Protein AF-A0A426CPZ4-F1 (afdb_monomer)

Mean predicted aligned error: 10.21 Å

Solvent-accessible surface area (backbone atoms only — not comparable to full-atom values): 17702 Å² total; per-residue (Å²): 134,85,47,43,69,37,72,42,72,60,44,64,75,45,77,49,66,65,46,79,28,73,46,17,36,49,8,28,34,34,41,30,26,32,30,44,34,40,38,40,29,52,28,42,33,40,30,56,88,66,97,75,62,70,90,82,41,96,63,62,73,42,50,36,60,23,29,46,31,34,27,34,59,45,87,89,52,98,92,53,80,66,8,36,34,42,36,41,41,32,50,27,43,39,40,40,63,50,60,74,61,77,29,24,39,41,36,43,21,46,38,34,33,39,40,31,49,28,41,30,32,39,33,29,41,35,39,34,53,55,69,43,66,39,74,67,45,85,90,62,71,76,60,86,66,53,82,84,74,87,88,63,71,70,58,94,87,43,59,37,42,73,42,52,74,61,86,35,75,66,13,30,42,36,44,31,50,27,41,38,40,35,38,50,86,59,53,62,45,44,32,36,36,54,15,56,34,31,31,39,39,40,32,45,27,41,39,38,47,51,67,58,82,78,82,73,53,71,65,58,52,56,47,52,69,48,74,71,71,85,47,91,77,53,82,87,63,90,75,84,50,85,76,63,74,72,64,78,50,15,41,32,36,38,43,26,40,39,60,24,43,36,40,40,31,49,29,39,37,40,68,33,74,27,30,37,37,39,51,66,54,80,56,71,87,56,98,80,56,53,35,36,40,40,41,33,48,29,39,25,34,28,44,76,46,69,53,79,91,42,102,52,39,53,75,47,77,47,77,58,43,76,48,74,67,66,77,73,70,75,88,76,129

Radius of gyration: 19.79 Å; Cα contacts (8 Å, |Δi|>4): 881; chains: 1; bounding box: 50×50×50 Å

Foldseek 3Di:
DQWALEEDQDEAAEEAAQEEAEFGLAEVYEYEWDYAHEEAANYEYEFEDDDDDCVVDVDAPLSRRHAHYAFYWDDDDPVDPTTYHAYEHEHYEAYYLAAQAEHYHEPQGYLHYEYAHYEHEQYAHEYAHDKAWAFDDPVVPDDPQAQDDDDADQDPNTTIDIDGRQPNLRHEYEYEHYEYEYQHPFQAARYEYEEHHAEYHAYQYEHEYAHRPRDDDPVSVVSNPPDRPNDPHDDDDPPVVVRRRDPPRENYEAAYQAAHEYEAENYEHAQTQHHAAHDDHPRPPDPQGAHEYEYEHYEYQHDHHYYPDDPRYRHDYDHYHHDHNDDHHPPDD

Nearest PDB structures (foldseek):
  1kcd-assembly1_A  TM=3.842E-01  e=4.382E-01  Chondrostereum purpureum
  1pxz-assembly2_B  TM=3.144E-01  e=1.998E+00  Juniperus ashei

Secondary structure (DSSP, 8-state):
----SEEESSEEEEEEES-EEE-EEEEEEEE-SEEEEEEEES-EEEE------TTT-SS-GGGGEEEEEEE---S--TTS--EEEEEEEES-EEEE--SS--EEEEESSEEEEEEES-EEESEEEEEE--EEEEE--TTTTT-TT---------BTTB-EEEEE----TT-EEEEES-EEEE-SSS---SEEEES--SEEEEES-EEEE--------HHHHHHHTSPP---TT----TT--TTSS-S--EEEEE--SS--EEEEES-EEES-SEEEEE---S---STT--EEEEEES-EESSEEE-PPPBTTEEEEEESPEEPPPPPP-----

Sequence (333 aa):
MWDYSYGSEGGENLIFSNNISINSSVAGFMVMYWSEKVLITGNLVIVRHEPFDPALTKQKESAYFGQFVRLHHGPHNPEDKYGAGSVAITGNLFINELADRPSGISIEAGRDVLVSGNKIINGLVRKHDEINLVKESDANRDMDEFAAQRVFPKENGVAYRMLRYAGADASRVTVTGNEFILRQPGDKPAILIDGTVSRAFIKDNIIRKETTYLTFTDAQRENEKSPPRFMLYSENKAEDRELTCSTPATAIGIAPESTGMTLVQGNIIEGWVKSITAEAPKNTLSDTSHLSLLVTGNTTDGAITLPPPSPRATIKADANITLPPSPPPTHTR

Structure (mmCIF, N/CA/C/O backbone):
data_AF-A0A426CPZ4-F1
#
_entry.id   AF-A0A426CPZ4-F1
#
loop_
_atom_site.group_PDB
_atom_site.id
_atom_site.type_symbol
_atom_site.label_atom_id
_atom_site.label_alt_id
_atom_site.label_comp_id
_atom_site.label_asym_id
_atom_site.label_entity_id
_atom_site.label_seq_id
_atom_site.pdbx_PDB_ins_code
_atom_site.Cartn_x
_atom_site.Cartn_y
_atom_site.Cartn_z
_atom_site.occupancy
_atom_site.B_iso_or_equiv
_atom_site.auth_seq_id
_atom_site.auth_comp_id
_atom_site.auth_asym_id
_atom_site.auth_atom_id
_atom_site.pdbx_PDB_model_num
ATOM 1 N N . MET A 1 1 ? 9.945 3.895 -24.577 1.00 42.22 1 MET A N 1
ATOM 2 C CA . MET A 1 1 ? 8.890 3.172 -23.850 1.00 42.22 1 MET A CA 1
ATOM 3 C C . MET A 1 1 ? 9.282 3.176 -22.385 1.00 42.22 1 MET A C 1
ATOM 5 O O . MET A 1 1 ? 10.468 3.063 -22.100 1.00 42.22 1 MET A O 1
ATOM 9 N N . TRP A 1 2 ? 8.339 3.468 -21.498 1.00 54.75 2 TRP A N 1
ATOM 10 C CA . TRP A 1 2 ? 8.553 3.476 -20.054 1.00 54.75 2 TRP A CA 1
ATOM 11 C C . TRP A 1 2 ? 8.223 2.069 -19.555 1.00 54.75 2 TRP A C 1
ATOM 13 O O . TRP A 1 2 ? 7.064 1.678 -19.627 1.00 54.75 2 TRP A O 1
ATOM 23 N N . ASP A 1 3 ? 9.225 1.286 -19.156 1.00 63.50 3 ASP A N 1
ATOM 24 C CA . ASP A 1 3 ? 9.043 -0.143 -18.868 1.00 63.50 3 ASP A CA 1
ATOM 25 C C . ASP A 1 3 ? 8.331 -0.359 -17.528 1.00 63.50 3 ASP A C 1
ATOM 27 O O . ASP A 1 3 ? 8.890 -0.078 -16.459 1.00 63.50 3 ASP A O 1
ATOM 31 N N . TYR A 1 4 ? 7.106 -0.873 -17.599 1.00 81.94 4 TYR A N 1
ATOM 32 C CA . TYR A 1 4 ? 6.556 -1.798 -16.611 1.00 81.94 4 TYR A CA 1
ATOM 33 C C . TYR A 1 4 ? 6.882 -3.232 -17.055 1.00 81.94 4 TYR A C 1
ATOM 35 O O . TYR A 1 4 ? 6.965 -3.494 -18.253 1.00 81.94 4 TYR A O 1
ATOM 43 N N . SER A 1 5 ? 7.081 -4.166 -16.121 1.00 88.50 5 SER A N 1
ATOM 44 C CA . SER A 1 5 ? 7.476 -5.543 -16.491 1.00 88.50 5 SER A CA 1
ATOM 45 C C . SER A 1 5 ? 6.323 -6.297 -17.149 1.00 88.50 5 SER A C 1
ATOM 47 O O . SER A 1 5 ? 6.501 -6.992 -18.146 1.00 88.50 5 SER A O 1
ATOM 49 N N . TYR A 1 6 ? 5.126 -6.118 -16.596 1.00 92.06 6 TYR A N 1
ATOM 50 C CA . TYR A 1 6 ? 3.877 -6.637 -17.130 1.00 92.06 6 TYR A CA 1
ATOM 51 C C . TYR A 1 6 ? 2.829 -5.543 -17.035 1.00 92.06 6 TYR A C 1
ATOM 53 O O . TYR A 1 6 ? 2.763 -4.817 -16.041 1.00 92.06 6 TYR A O 1
ATOM 61 N N . GLY A 1 7 ? 1.976 -5.423 -18.041 1.00 89.38 7 GLY A N 1
ATOM 62 C CA . GLY A 1 7 ? 0.877 -4.491 -17.923 1.00 89.38 7 GLY A CA 1
ATOM 63 C C . GLY A 1 7 ? -0.141 -4.583 -19.031 1.00 89.38 7 GLY A C 1
ATOM 64 O O . GLY A 1 7 ? 0.027 -5.318 -20.002 1.00 89.38 7 GLY A O 1
ATOM 65 N N . SER A 1 8 ? -1.224 -3.851 -18.822 1.00 86.19 8 SER A N 1
ATOM 66 C CA . SER A 1 8 ? -2.307 -3.692 -19.776 1.00 86.19 8 SER A CA 1
ATOM 67 C C . SER A 1 8 ? -2.736 -2.236 -19.832 1.00 86.19 8 SER A C 1
ATOM 69 O O . SER A 1 8 ? -2.839 -1.578 -18.798 1.00 86.19 8 SER A O 1
ATOM 71 N N . GLU A 1 9 ? -3.019 -1.766 -21.042 1.00 83.44 9 GLU A N 1
ATOM 72 C CA . GLU A 1 9 ? -3.590 -0.447 -21.336 1.00 83.44 9 GLU A CA 1
ATOM 73 C C . GLU A 1 9 ? -5.084 -0.554 -21.709 1.00 83.44 9 GLU A C 1
ATOM 75 O O . GLU A 1 9 ? -5.675 0.380 -22.246 1.00 83.44 9 GLU A O 1
ATOM 80 N N . GLY A 1 10 ? -5.700 -1.719 -21.484 1.00 80.62 10 GLY A N 1
ATOM 81 C CA . GLY A 1 10 ? -7.042 -2.030 -21.968 1.00 80.62 10 GLY A CA 1
ATOM 82 C C . GLY A 1 10 ? -7.386 -3.512 -21.825 1.00 80.62 10 GLY A C 1
ATOM 83 O O . GLY A 1 10 ? -6.667 -4.358 -22.353 1.00 80.62 10 GLY A O 1
ATOM 84 N N . GLY A 1 11 ? -8.498 -3.868 -21.175 1.00 82.50 11 GLY A N 1
ATOM 85 C CA . GLY A 1 11 ? -8.983 -5.253 -21.225 1.00 82.50 11 GLY A CA 1
ATOM 86 C C . GLY A 1 11 ? -10.115 -5.601 -20.265 1.00 82.50 11 GLY A C 1
ATOM 87 O O . GLY A 1 11 ? -10.177 -5.126 -19.139 1.00 82.50 11 GLY A O 1
ATOM 88 N N . GLU A 1 12 ? -11.017 -6.487 -20.684 1.00 87.38 12 GLU A N 1
ATOM 89 C CA . GLU A 1 12 ? -12.153 -6.854 -19.834 1.00 87.38 12 GLU A CA 1
ATOM 90 C C . GLU A 1 12 ? -11.750 -7.788 -18.682 1.00 87.38 12 GLU A C 1
ATOM 92 O O . GLU A 1 12 ? -12.217 -7.617 -17.559 1.00 87.38 12 GLU A O 1
ATOM 97 N N . ASN A 1 13 ? -10.890 -8.775 -18.952 1.00 92.38 13 ASN A N 1
ATOM 98 C CA . ASN A 1 13 ? -10.467 -9.780 -17.978 1.00 92.38 13 ASN A CA 1
ATOM 99 C C . ASN A 1 13 ? -8.949 -9.967 -18.075 1.00 92.38 13 ASN A C 1
ATOM 101 O O . ASN A 1 13 ? -8.448 -10.441 -19.093 1.00 92.38 13 ASN A O 1
ATOM 105 N N . LEU A 1 14 ? -8.228 -9.595 -17.022 1.00 94.06 14 LEU A N 1
ATOM 106 C CA . LEU A 1 14 ? -6.773 -9.658 -16.949 1.00 94.06 14 LEU A CA 1
ATOM 107 C C . LEU A 1 14 ? -6.343 -10.525 -15.776 1.00 94.06 14 LEU A C 1
ATOM 109 O O . LEU A 1 14 ? -6.835 -10.365 -14.659 1.00 94.06 14 LEU A O 1
ATOM 113 N N . ILE A 1 15 ? -5.396 -11.423 -16.030 1.00 96.75 15 ILE A N 1
ATOM 114 C CA . ILE A 1 15 ? -4.825 -12.295 -15.008 1.00 96.75 15 ILE A CA 1
ATOM 115 C C . ILE A 1 15 ? -3.306 -12.239 -15.128 1.00 96.75 15 ILE A C 1
ATOM 117 O O . ILE A 1 15 ? -2.735 -12.669 -16.127 1.00 96.75 15 ILE A O 1
ATOM 121 N N . PHE A 1 16 ? -2.660 -11.742 -14.081 1.00 97.31 16 PHE A N 1
ATOM 122 C CA . PHE A 1 16 ? -1.222 -11.823 -13.886 1.00 97.31 16 PHE A CA 1
ATOM 123 C C . PHE A 1 16 ? -0.952 -12.857 -12.797 1.00 97.31 16 PHE A C 1
ATOM 125 O O . PHE A 1 16 ? -1.134 -12.574 -11.609 1.00 97.31 16 PHE A O 1
ATOM 132 N N . SER A 1 17 ? -0.554 -14.066 -13.196 1.00 98.06 17 SER A N 1
ATOM 133 C CA . SER A 1 17 ? -0.323 -15.172 -12.264 1.00 98.06 17 SER A CA 1
ATOM 134 C C . SER A 1 17 ? 1.069 -15.778 -12.365 1.00 98.06 17 SER A C 1
ATOM 136 O O . SER A 1 17 ? 1.493 -16.112 -13.470 1.00 98.06 17 SER A O 1
ATOM 138 N N . ASN A 1 18 ? 1.709 -16.026 -11.219 1.00 98.25 18 ASN A N 1
ATOM 139 C CA . ASN A 1 18 ? 2.972 -16.773 -11.112 1.00 98.25 18 ASN A CA 1
ATOM 140 C C . ASN A 1 18 ? 4.146 -16.167 -11.901 1.00 98.25 18 ASN A C 1
ATOM 142 O O . ASN A 1 18 ? 5.013 -16.889 -12.391 1.00 98.25 18 ASN A O 1
ATOM 146 N N . ASN A 1 19 ? 4.178 -14.841 -12.029 1.00 98.19 19 ASN A N 1
ATOM 147 C CA . ASN A 1 19 ? 5.265 -14.130 -12.690 1.00 98.19 19 ASN A CA 1
ATOM 148 C C . ASN A 1 19 ? 6.321 -13.662 -11.685 1.00 98.19 19 ASN A C 1
ATOM 150 O O . ASN A 1 19 ? 6.051 -13.479 -10.494 1.00 98.19 19 ASN A O 1
ATOM 154 N N . ILE A 1 20 ? 7.517 -13.397 -12.205 1.00 97.31 20 ILE A N 1
ATOM 155 C CA . ILE A 1 20 ? 8.616 -12.769 -11.474 1.00 97.31 20 ILE A CA 1
ATOM 156 C C . ILE A 1 20 ? 8.921 -11.428 -12.142 1.00 97.31 20 ILE A C 1
ATOM 158 O O . ILE A 1 20 ? 9.074 -11.358 -13.363 1.00 97.31 20 ILE A O 1
ATOM 162 N N . SER A 1 21 ? 9.012 -10.368 -11.340 1.00 94.56 21 SER A N 1
ATOM 163 C CA . SER A 1 21 ? 9.493 -9.051 -11.760 1.00 94.56 21 SER A CA 1
ATOM 164 C C . SER A 1 21 ? 10.615 -8.604 -10.828 1.00 94.56 21 SER A C 1
ATOM 166 O O . SER A 1 21 ? 10.387 -8.430 -9.633 1.00 94.56 21 SER A O 1
ATOM 168 N N . ILE A 1 22 ? 11.810 -8.375 -11.370 1.00 92.81 22 ILE A N 1
ATOM 169 C CA . ILE A 1 22 ? 12.956 -7.846 -10.620 1.00 92.81 22 ILE A CA 1
ATOM 170 C C . ILE A 1 22 ? 13.358 -6.532 -11.261 1.00 92.81 22 ILE A C 1
ATOM 172 O O . ILE A 1 22 ? 13.818 -6.533 -12.399 1.00 92.81 22 ILE A O 1
ATOM 176 N N . ASN A 1 23 ? 13.196 -5.448 -10.506 1.00 86.81 23 ASN A N 1
ATOM 177 C CA . ASN A 1 23 ? 13.332 -4.074 -10.966 1.00 86.81 23 ASN A CA 1
ATOM 178 C C . ASN A 1 23 ? 12.408 -3.742 -12.147 1.00 86.81 23 ASN A C 1
ATOM 180 O O . ASN A 1 23 ? 12.118 -4.530 -13.040 1.00 86.81 23 ASN A O 1
ATOM 184 N N . SER A 1 24 ? 11.867 -2.537 -12.129 1.00 84.00 24 SER A N 1
ATOM 185 C CA . SER A 1 24 ? 11.019 -2.048 -13.207 1.00 84.00 24 SER A CA 1
ATOM 186 C C . SER A 1 24 ? 11.001 -0.544 -13.140 1.00 84.00 24 SER A C 1
ATOM 188 O O . SER A 1 24 ? 11.087 0.020 -12.049 1.00 84.00 24 SER A O 1
ATOM 190 N N . SER A 1 25 ? 10.908 0.123 -14.286 1.00 77.06 25 SER A N 1
ATOM 191 C CA . SER A 1 25 ? 11.037 1.574 -14.277 1.00 77.06 25 SER A CA 1
ATOM 192 C C . SER A 1 25 ? 9.815 2.290 -13.722 1.00 77.06 25 SER A C 1
ATOM 194 O O . SER A 1 25 ? 9.933 3.308 -13.038 1.00 77.06 25 SER A O 1
ATOM 196 N N . VAL A 1 26 ? 8.641 1.709 -13.961 1.00 77.12 26 VAL A N 1
ATOM 197 C CA . VAL A 1 26 ? 7.367 2.259 -13.505 1.00 77.12 26 VAL A CA 1
ATOM 198 C C . VAL A 1 26 ? 6.762 1.375 -12.424 1.00 77.12 26 VAL A C 1
ATOM 200 O O . VAL A 1 26 ? 6.569 1.829 -11.295 1.00 77.12 26 VAL A O 1
ATOM 203 N N . ALA A 1 27 ? 6.482 0.115 -12.753 1.00 86.75 27 ALA A N 1
ATOM 204 C CA . ALA A 1 27 ? 5.928 -0.859 -11.826 1.00 86.75 27 ALA A CA 1
ATOM 205 C C . ALA A 1 27 ? 6.159 -2.290 -12.322 1.00 86.75 27 ALA A C 1
ATOM 207 O O . ALA A 1 27 ? 6.170 -2.528 -13.528 1.00 86.75 27 ALA A O 1
ATOM 208 N N . GLY A 1 28 ? 6.267 -3.254 -11.405 1.00 91.50 28 GLY A N 1
ATOM 209 C CA . GLY A 1 28 ? 6.263 -4.671 -11.778 1.00 91.50 28 GLY A CA 1
ATOM 210 C C . GLY A 1 28 ? 4.997 -5.057 -12.552 1.00 91.50 28 GLY A C 1
ATOM 211 O O . GLY A 1 28 ? 5.090 -5.666 -13.615 1.00 91.50 28 GLY A O 1
ATOM 212 N N . PHE A 1 29 ? 3.832 -4.623 -12.063 1.00 93.50 29 PHE A N 1
ATOM 213 C CA . PHE A 1 29 ? 2.550 -4.754 -12.759 1.00 93.50 29 PHE A CA 1
ATOM 214 C C . PHE A 1 29 ? 1.874 -3.397 -12.938 1.00 93.50 29 PHE A C 1
ATOM 216 O O . PHE A 1 29 ? 1.703 -2.655 -11.969 1.00 93.50 29 PHE A O 1
ATOM 223 N N . MET A 1 30 ? 1.444 -3.094 -14.158 1.00 89.00 30 MET A N 1
ATOM 224 C CA . MET A 1 30 ? 0.705 -1.879 -14.485 1.00 89.00 30 MET A CA 1
ATOM 225 C C . MET A 1 30 ? -0.671 -2.216 -15.057 1.00 89.00 30 MET A C 1
ATOM 227 O O . MET A 1 30 ? -0.792 -2.987 -16.005 1.00 89.00 30 MET A O 1
ATOM 231 N N . VAL A 1 31 ? -1.709 -1.579 -14.528 1.00 87.56 31 VAL A N 1
ATOM 232 C CA . VAL A 1 31 ? -3.004 -1.480 -15.205 1.00 87.56 31 VAL A CA 1
ATOM 233 C C . VAL A 1 31 ? -3.247 -0.017 -15.494 1.00 87.56 31 VAL A C 1
ATOM 235 O O . VAL A 1 31 ? -3.276 0.802 -14.580 1.00 87.56 31 VAL A O 1
ATOM 238 N N . MET A 1 32 ? -3.392 0.297 -16.769 1.00 80.12 32 MET A N 1
ATOM 239 C CA . MET A 1 32 ? -3.497 1.644 -17.288 1.00 80.12 32 MET A CA 1
ATOM 240 C C . MET A 1 32 ? -4.777 1.764 -18.107 1.00 80.12 32 MET A C 1
ATOM 242 O O . MET A 1 32 ? -5.246 0.804 -18.717 1.00 80.12 32 MET A O 1
ATOM 246 N N . TYR A 1 33 ? -5.341 2.965 -18.107 1.00 75.56 33 TYR A N 1
ATOM 247 C CA . TYR A 1 33 ? -6.538 3.321 -18.864 1.00 75.56 33 TYR A CA 1
ATOM 248 C C . TYR A 1 33 ? -7.777 2.576 -18.383 1.00 75.56 33 TYR A C 1
ATOM 250 O O . TYR A 1 33 ? -8.389 3.033 -17.426 1.00 75.56 33 TYR A O 1
ATOM 258 N N . TRP A 1 34 ? -8.166 1.470 -19.013 1.00 80.56 34 TRP A N 1
ATOM 259 C CA . TRP A 1 34 ? -9.404 0.764 -18.700 1.00 80.56 34 TRP A CA 1
ATOM 260 C C . TRP A 1 34 ? -9.160 -0.724 -18.497 1.00 80.56 34 TRP A C 1
ATOM 262 O O . TRP A 1 34 ? -8.632 -1.409 -19.371 1.00 80.56 34 TRP A O 1
ATOM 272 N N . SER A 1 35 ? -9.600 -1.272 -17.369 1.00 85.75 35 SER A N 1
ATOM 273 C CA . SER A 1 35 ? -9.740 -2.724 -17.243 1.00 85.75 35 SER A CA 1
ATOM 274 C C . SER A 1 35 ? -10.877 -3.083 -16.310 1.00 85.75 35 SER A C 1
ATOM 276 O O . SER A 1 35 ? -10.976 -2.488 -15.248 1.00 85.75 35 SER A O 1
ATOM 278 N N . GLU A 1 36 ? -11.734 -4.043 -16.657 1.00 86.19 36 GLU A N 1
ATOM 279 C CA . GLU A 1 36 ? -12.930 -4.302 -15.839 1.00 86.19 36 GLU A CA 1
ATOM 280 C C . GLU A 1 36 ? -12.676 -5.301 -14.710 1.00 86.19 36 GLU A C 1
ATOM 282 O O . GLU A 1 36 ? -13.060 -5.034 -13.576 1.00 86.19 36 GLU A O 1
ATOM 287 N N . LYS A 1 37 ? -12.023 -6.434 -14.988 1.00 93.06 37 LYS A N 1
ATOM 288 C CA . LYS A 1 37 ? -11.745 -7.487 -14.002 1.00 93.06 37 LYS A CA 1
ATOM 289 C C . LYS A 1 37 ? -10.261 -7.819 -14.022 1.00 93.06 37 LYS A C 1
ATOM 291 O O . LYS A 1 37 ? -9.745 -8.274 -15.040 1.00 93.06 37 LYS A O 1
ATOM 296 N N . VAL A 1 38 ? -9.574 -7.597 -12.907 1.00 95.38 38 VAL A N 1
ATOM 297 C CA . VAL A 1 38 ? -8.122 -7.786 -12.802 1.00 95.38 38 VAL A CA 1
ATOM 298 C C . VAL A 1 38 ? -7.792 -8.690 -11.624 1.00 95.38 38 VAL A C 1
ATOM 300 O O . VAL A 1 38 ? -8.197 -8.426 -10.494 1.00 95.38 38 VAL A O 1
ATOM 303 N N . LEU A 1 39 ? -6.996 -9.724 -11.877 1.00 98.12 39 LEU A N 1
ATOM 304 C CA . LEU A 1 39 ? -6.412 -10.584 -10.854 1.00 98.12 39 LEU A CA 1
ATOM 305 C C . LEU A 1 39 ? -4.884 -10.534 -10.943 1.00 98.12 39 LEU A C 1
ATOM 307 O O . LEU A 1 39 ? -4.310 -10.867 -11.975 1.00 98.12 39 LEU A O 1
ATOM 311 N N . ILE A 1 40 ? -4.222 -10.160 -9.850 1.00 98.44 40 ILE A N 1
ATOM 312 C CA . ILE A 1 40 ? -2.764 -10.217 -9.691 1.00 98.44 40 ILE A CA 1
ATOM 313 C C . ILE A 1 40 ? -2.474 -11.191 -8.551 1.00 98.44 40 ILE A C 1
ATOM 315 O O . ILE A 1 40 ? -2.734 -10.871 -7.388 1.00 98.44 40 ILE A O 1
ATOM 319 N N . THR A 1 41 ? -1.972 -12.390 -8.861 1.00 98.75 41 THR A N 1
ATOM 320 C CA . THR A 1 41 ? -1.812 -13.449 -7.855 1.00 98.75 41 THR A CA 1
ATOM 321 C C . THR A 1 41 ? -0.585 -14.343 -8.002 1.00 98.75 41 THR A C 1
ATOM 323 O O . THR A 1 41 ? -0.133 -14.624 -9.106 1.00 98.75 41 THR A O 1
ATOM 326 N N . GLY A 1 42 ? -0.027 -14.813 -6.885 1.00 98.38 42 GLY A N 1
ATOM 327 C CA . GLY A 1 42 ? 1.099 -15.753 -6.898 1.00 98.38 42 GLY A CA 1
ATOM 328 C C . GLY A 1 42 ? 2.394 -15.177 -7.474 1.00 98.38 42 GLY A C 1
ATOM 329 O O . GLY A 1 42 ? 3.286 -15.935 -7.839 1.00 98.38 42 GLY A O 1
ATOM 330 N N . ASN A 1 43 ? 2.505 -13.853 -7.612 1.00 98.69 43 ASN A N 1
ATOM 331 C CA . ASN A 1 43 ? 3.673 -13.219 -8.213 1.00 98.69 43 ASN A CA 1
ATOM 332 C C . ASN A 1 43 ? 4.741 -12.886 -7.165 1.00 98.69 43 ASN A C 1
ATOM 334 O O . ASN A 1 43 ? 4.438 -12.624 -5.997 1.00 98.69 43 ASN A O 1
ATOM 338 N N . LEU A 1 44 ? 5.988 -12.821 -7.627 1.00 98.50 44 LEU A N 1
ATOM 339 C CA . LEU A 1 44 ? 7.127 -12.280 -6.893 1.00 98.50 44 LEU A CA 1
ATOM 340 C C . LEU A 1 44 ? 7.557 -10.959 -7.534 1.00 98.50 44 LEU A C 1
ATOM 342 O O . LEU A 1 44 ? 7.907 -10.933 -8.715 1.00 98.50 44 LEU A O 1
ATOM 346 N N . VAL A 1 45 ? 7.578 -9.874 -6.759 1.00 97.25 45 VAL A N 1
ATOM 347 C CA . VAL A 1 45 ? 8.156 -8.597 -7.202 1.00 97.25 45 VAL A CA 1
ATOM 348 C C . VAL A 1 45 ? 9.239 -8.149 -6.241 1.00 97.25 45 VAL A C 1
ATOM 350 O O . VAL A 1 45 ? 8.996 -8.034 -5.039 1.00 97.25 45 VAL A O 1
ATOM 353 N N . ILE A 1 46 ? 10.419 -7.867 -6.785 1.00 95.69 46 ILE A N 1
ATOM 354 C CA . ILE A 1 46 ? 11.582 -7.400 -6.035 1.00 95.69 46 ILE A CA 1
ATOM 355 C C . ILE A 1 46 ? 12.051 -6.079 -6.639 1.00 95.69 46 ILE A C 1
ATOM 357 O O . ILE A 1 46 ? 12.242 -5.978 -7.851 1.00 95.69 46 ILE A O 1
ATOM 361 N N . VAL A 1 47 ? 12.250 -5.074 -5.792 1.00 91.19 47 VAL A N 1
ATOM 362 C CA . VAL A 1 47 ? 12.913 -3.816 -6.150 1.00 91.19 47 VAL A CA 1
ATOM 363 C C . VAL A 1 47 ? 14.180 -3.713 -5.317 1.00 91.19 47 VAL A C 1
ATOM 365 O O . VAL A 1 47 ? 14.098 -3.718 -4.092 1.00 91.19 47 VAL A O 1
ATOM 368 N N . ARG A 1 48 ? 15.348 -3.661 -5.956 1.00 91.00 48 ARG A N 1
ATOM 369 C CA . ARG A 1 48 ? 16.649 -3.737 -5.282 1.00 91.00 48 ARG A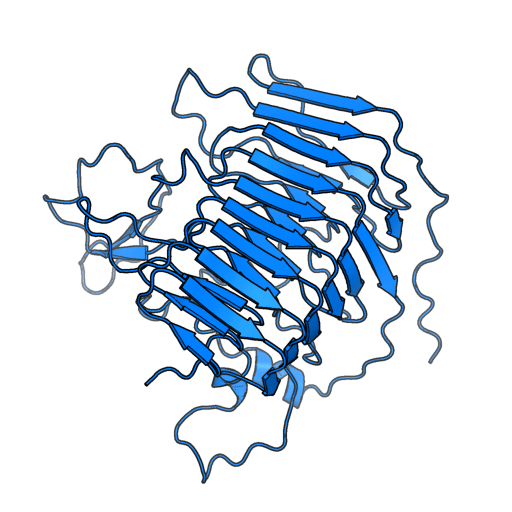 CA 1
ATOM 370 C C . ARG A 1 48 ? 17.752 -3.071 -6.091 1.00 91.00 48 ARG A C 1
ATOM 372 O O . ARG A 1 48 ? 17.635 -2.902 -7.302 1.00 91.00 48 ARG A O 1
ATOM 379 N N . HIS A 1 49 ? 18.853 -2.760 -5.418 1.00 85.88 49 HIS A N 1
ATOM 380 C CA . HIS A 1 49 ? 20.107 -2.429 -6.093 1.00 85.88 49 HIS A CA 1
ATOM 381 C C . HIS A 1 49 ? 20.636 -3.684 -6.798 1.00 85.88 49 HIS A C 1
ATOM 383 O O . HIS A 1 49 ? 20.931 -4.687 -6.147 1.00 85.88 49 HIS A O 1
ATOM 389 N N . GLU A 1 50 ? 20.733 -3.635 -8.123 1.00 82.12 50 GLU A N 1
ATOM 390 C CA . GLU A 1 50 ? 21.372 -4.663 -8.953 1.00 82.12 50 GLU A CA 1
ATOM 391 C C . GLU A 1 50 ? 22.642 -4.071 -9.572 1.00 82.12 50 GLU A C 1
ATOM 393 O O . GLU A 1 50 ? 22.718 -2.854 -9.742 1.00 82.12 50 GLU A O 1
ATOM 398 N N . PRO A 1 51 ? 23.640 -4.886 -9.956 1.00 78.50 51 PRO A N 1
ATOM 399 C CA . PRO A 1 51 ? 24.745 -4.403 -10.770 1.00 78.50 51 PRO A CA 1
ATOM 400 C C . PRO A 1 51 ? 24.218 -3.678 -12.015 1.00 78.50 51 PRO A C 1
ATOM 402 O O . PRO A 1 51 ? 23.548 -4.265 -12.865 1.00 78.50 51 PRO A O 1
ATOM 405 N N . PHE A 1 52 ? 24.519 -2.388 -12.106 1.00 77.94 52 PHE A N 1
ATOM 406 C CA . PHE A 1 52 ? 24.053 -1.518 -13.173 1.00 77.94 52 PHE A CA 1
ATOM 407 C C . PHE A 1 52 ? 25.209 -1.141 -14.101 1.00 77.94 52 PHE A C 1
ATOM 409 O O . PHE A 1 52 ? 26.232 -0.627 -13.646 1.00 77.94 52 PHE A O 1
ATOM 416 N N . ASP A 1 53 ? 25.030 -1.360 -15.405 1.00 80.50 53 ASP A N 1
ATOM 417 C CA . ASP A 1 53 ? 25.989 -0.943 -16.428 1.00 80.50 53 ASP A CA 1
ATOM 418 C C . ASP A 1 53 ? 25.422 0.225 -17.262 1.00 80.50 53 ASP A C 1
ATOM 420 O O . ASP A 1 53 ? 24.539 0.014 -18.104 1.00 80.50 53 ASP A O 1
ATOM 424 N N . PRO A 1 54 ? 25.929 1.461 -17.080 1.00 77.06 54 PRO A N 1
ATOM 425 C CA . PRO A 1 54 ? 25.500 2.612 -17.871 1.00 77.06 54 PRO A CA 1
ATOM 426 C C . PRO A 1 54 ? 25.843 2.490 -19.364 1.00 77.06 54 PRO A C 1
ATOM 428 O O . PRO A 1 54 ? 25.326 3.266 -20.164 1.00 77.06 54 PRO A O 1
ATOM 431 N N . ALA A 1 55 ? 26.697 1.548 -19.778 1.00 85.12 55 ALA A N 1
ATOM 432 C CA . ALA A 1 55 ? 26.959 1.296 -21.193 1.00 85.12 55 ALA A CA 1
ATOM 433 C C . ALA A 1 55 ? 25.787 0.584 -21.893 1.00 85.12 55 ALA A C 1
ATOM 435 O O . ALA A 1 55 ? 25.631 0.717 -23.108 1.00 85.12 55 ALA A O 1
ATOM 436 N N . LEU A 1 56 ? 24.944 -0.142 -21.146 1.00 80.75 56 LEU A N 1
ATOM 437 C CA . LEU A 1 56 ? 23.824 -0.919 -21.691 1.00 80.75 56 LEU A CA 1
ATOM 438 C C . LEU A 1 56 ? 22.513 -0.128 -21.773 1.00 80.75 56 LEU A C 1
ATOM 440 O O . LEU A 1 56 ? 21.565 -0.561 -22.428 1.00 80.75 56 LEU A O 1
ATOM 444 N N . THR A 1 57 ? 22.433 1.039 -21.133 1.00 72.75 57 THR A N 1
ATOM 445 C CA . THR A 1 57 ? 21.227 1.872 -21.147 1.00 72.75 57 THR A CA 1
ATOM 446 C C . THR A 1 57 ? 21.553 3.355 -21.055 1.00 72.75 57 THR A C 1
ATOM 448 O O . THR A 1 57 ? 22.481 3.780 -20.381 1.00 72.75 57 THR A O 1
ATOM 451 N N . LYS A 1 58 ? 20.739 4.179 -21.722 1.00 73.69 58 LYS A N 1
ATOM 452 C CA . LYS A 1 58 ? 20.837 5.647 -21.646 1.00 73.69 58 LYS A CA 1
ATOM 453 C C . LYS A 1 58 ? 20.169 6.225 -20.392 1.00 73.69 58 LYS A C 1
ATOM 455 O O . LYS A 1 58 ? 20.252 7.429 -20.161 1.00 73.69 58 LYS A O 1
ATOM 460 N N . GLN A 1 59 ? 19.441 5.406 -19.631 1.00 73.44 59 GLN A N 1
ATOM 461 C CA . GLN A 1 59 ? 18.761 5.829 -18.406 1.00 73.44 59 GLN A CA 1
ATOM 462 C C . GLN A 1 59 ? 19.699 5.695 -17.207 1.00 73.44 59 GLN A C 1
ATOM 464 O O . GLN A 1 59 ? 20.593 4.863 -17.213 1.00 73.44 59 GLN A O 1
ATOM 469 N N . LYS A 1 60 ? 19.488 6.493 -16.158 1.00 74.12 60 LYS A N 1
ATOM 470 C CA . LYS A 1 60 ? 20.172 6.285 -14.872 1.00 74.12 60 LYS A CA 1
ATOM 471 C C . LYS A 1 60 ? 19.596 5.048 -14.173 1.00 74.12 60 LYS A C 1
ATOM 473 O O . LYS A 1 60 ? 18.409 4.780 -14.334 1.00 74.12 60 LYS A O 1
ATOM 478 N N . GLU A 1 61 ? 20.391 4.366 -13.349 1.00 72.00 61 GLU A N 1
ATOM 479 C CA . GLU A 1 61 ? 19.963 3.204 -12.543 1.00 72.00 61 GLU A CA 1
ATOM 480 C C . GLU A 1 61 ? 18.656 3.460 -11.782 1.00 72.00 61 GLU A C 1
ATOM 482 O O . GLU A 1 61 ? 17.723 2.664 -11.810 1.00 72.00 61 GLU A O 1
ATOM 487 N N . SER A 1 62 ? 18.548 4.648 -11.194 1.00 71.88 62 SER A N 1
ATOM 488 C CA . SER A 1 62 ? 17.390 5.109 -10.433 1.00 71.88 62 SER A CA 1
ATOM 489 C C . SER A 1 62 ? 16.066 5.135 -11.197 1.00 71.88 62 SER A C 1
ATOM 491 O O . SER A 1 62 ? 14.990 5.210 -10.591 1.00 71.88 62 SER A O 1
ATOM 493 N N . ALA A 1 63 ? 16.133 5.071 -12.529 1.00 70.12 63 ALA A N 1
ATOM 494 C CA . ALA A 1 63 ? 14.966 4.907 -13.366 1.00 70.12 63 ALA A CA 1
ATOM 495 C C . ALA A 1 63 ? 14.285 3.557 -13.138 1.00 70.12 63 ALA A C 1
ATOM 497 O O . ALA A 1 63 ? 13.099 3.518 -13.397 1.00 70.12 63 ALA A O 1
ATOM 498 N N . TYR A 1 64 ? 14.972 2.514 -12.646 1.00 70.50 64 TYR A N 1
ATOM 499 C CA . TYR A 1 64 ? 14.481 1.129 -12.507 1.00 70.50 64 TYR A CA 1
ATOM 500 C C . TYR A 1 64 ? 13.989 0.757 -11.093 1.00 70.50 64 TYR A C 1
ATOM 502 O O . TYR A 1 64 ? 13.764 -0.414 -10.786 1.00 70.50 64 TYR A O 1
ATOM 510 N N . PHE A 1 65 ? 13.783 1.759 -10.235 1.00 79.56 65 PHE A N 1
ATOM 511 C CA . PHE A 1 65 ? 13.279 1.618 -8.863 1.00 79.56 65 PHE A CA 1
ATOM 512 C C . PHE A 1 65 ? 11.789 1.992 -8.763 1.00 79.56 65 PHE A C 1
ATOM 514 O O . PHE A 1 65 ? 11.405 2.919 -8.037 1.00 79.56 65 PHE A O 1
ATOM 521 N N . GLY A 1 66 ? 10.961 1.350 -9.585 1.00 79.75 66 GLY A N 1
ATOM 522 C CA . GLY A 1 66 ? 9.516 1.560 -9.667 1.00 79.75 66 GLY A CA 1
ATOM 523 C C . GLY A 1 66 ? 8.714 0.921 -8.525 1.00 79.75 66 GLY A C 1
ATOM 524 O O . GLY A 1 66 ? 9.252 0.470 -7.510 1.00 79.75 66 GLY A O 1
ATOM 525 N N . GLN A 1 67 ? 7.392 0.920 -8.689 1.00 85.75 67 GLN A N 1
ATOM 526 C CA . GLN A 1 67 ? 6.425 0.337 -7.752 1.00 85.75 67 GLN A CA 1
ATOM 527 C C . GLN A 1 67 ? 6.297 -1.189 -7.909 1.00 85.75 67 GLN A C 1
ATOM 529 O O . GLN A 1 67 ? 6.777 -1.786 -8.872 1.00 85.75 67 GLN A O 1
ATOM 534 N N . PHE A 1 68 ? 5.597 -1.837 -6.980 1.00 93.62 68 PHE A N 1
ATOM 535 C CA . PHE A 1 68 ? 5.206 -3.237 -7.138 1.00 93.62 68 PHE A CA 1
ATOM 536 C C . PHE A 1 68 ? 4.052 -3.382 -8.125 1.00 93.62 68 PHE A C 1
ATOM 538 O O . PHE A 1 68 ? 4.150 -4.113 -9.109 1.00 93.62 68 PHE A O 1
ATOM 545 N N . VAL A 1 69 ? 2.971 -2.652 -7.857 1.00 93.75 69 VAL A N 1
ATOM 546 C CA . VAL A 1 69 ? 1.762 -2.604 -8.675 1.00 93.75 69 VAL A CA 1
ATOM 547 C C . VAL A 1 69 ? 1.343 -1.150 -8.798 1.00 93.75 69 VAL A C 1
ATOM 549 O O . VAL A 1 69 ? 1.399 -0.411 -7.815 1.00 93.75 69 VAL A O 1
ATOM 552 N N . ARG A 1 70 ? 0.899 -0.743 -9.983 1.00 88.81 70 ARG A N 1
ATOM 553 C CA . ARG A 1 70 ? 0.316 0.575 -10.213 1.00 88.81 70 ARG A CA 1
ATOM 554 C C . ARG A 1 70 ? -0.999 0.433 -10.974 1.00 88.81 70 ARG A C 1
ATOM 556 O O . ARG A 1 70 ? -1.032 -0.151 -12.053 1.00 88.81 70 ARG A O 1
ATOM 563 N N . LEU A 1 71 ? -2.079 0.930 -10.380 1.00 87.31 71 LEU A N 1
ATOM 564 C CA . LEU A 1 71 ? -3.393 1.049 -11.012 1.00 87.31 71 LEU A CA 1
ATOM 565 C C . LEU A 1 71 ? -3.578 2.516 -11.396 1.00 87.31 71 LEU A C 1
ATOM 567 O O . LEU A 1 71 ? -3.937 3.328 -10.547 1.00 87.31 71 LEU A O 1
ATOM 571 N N . HIS A 1 72 ? -3.251 2.848 -12.640 1.00 80.31 72 HIS A N 1
ATOM 572 C CA . HIS A 1 72 ? -3.151 4.210 -13.160 1.00 80.31 72 HIS A CA 1
ATOM 573 C C . HIS A 1 72 ? -4.415 4.617 -13.925 1.00 80.31 72 HIS A C 1
ATOM 575 O O . HIS A 1 72 ? -5.047 3.780 -14.579 1.00 80.31 72 HIS A O 1
ATOM 581 N N . HIS A 1 73 ? -4.770 5.905 -13.889 1.00 65.62 73 HIS A N 1
ATOM 582 C CA . HIS A 1 73 ? -5.826 6.427 -14.748 1.00 65.62 73 HIS A CA 1
ATOM 583 C C . HIS A 1 73 ? -5.248 6.932 -16.066 1.00 65.62 73 HIS A C 1
ATOM 585 O O . HIS A 1 73 ? -4.175 7.513 -16.124 1.00 65.62 73 HIS A O 1
ATOM 591 N N . GLY A 1 74 ? -5.958 6.698 -17.165 1.00 60.41 74 GLY A N 1
ATOM 592 C CA . GLY A 1 74 ? -5.588 7.315 -18.436 1.00 60.41 74 GLY A CA 1
ATOM 593 C C . GLY A 1 74 ? -5.870 8.802 -18.504 1.00 60.41 74 GLY A C 1
ATOM 594 O O . GLY A 1 74 ? -6.489 9.343 -17.587 1.00 60.41 74 GLY A O 1
ATOM 595 N N . PRO A 1 75 ? -5.478 9.465 -19.607 1.00 56.19 75 PRO A N 1
ATOM 596 C CA . PRO A 1 75 ? -6.031 10.771 -19.924 1.00 56.19 75 PRO A CA 1
ATOM 597 C C . PRO A 1 75 ? -7.561 10.662 -19.955 1.00 56.19 75 PRO A C 1
ATOM 599 O O . PRO A 1 75 ? -8.114 9.706 -20.498 1.00 56.19 75 PRO A O 1
ATOM 602 N N . HIS A 1 76 ? -8.233 11.616 -19.317 1.00 49.53 76 HIS A N 1
ATOM 603 C CA . HIS A 1 76 ? -9.679 11.586 -19.141 1.00 49.53 76 HIS A CA 1
ATOM 604 C C . HIS A 1 76 ? -10.421 11.648 -20.486 1.00 49.53 76 HIS A C 1
ATOM 606 O O . HIS A 1 76 ? -10.194 12.567 -21.275 1.00 49.53 76 HIS A O 1
ATOM 612 N N . ASN A 1 77 ? -11.362 10.726 -20.695 1.00 49.50 77 ASN A N 1
ATOM 613 C CA . ASN A 1 77 ? -12.488 10.896 -21.611 1.00 49.50 77 ASN A CA 1
ATOM 614 C C . ASN A 1 77 ? -13.798 10.631 -20.822 1.00 49.50 77 ASN A C 1
ATOM 616 O O . ASN A 1 77 ? -13.945 9.551 -20.244 1.00 49.50 77 ASN A O 1
ATOM 620 N N . PRO A 1 78 ? -14.721 11.612 -20.741 1.00 48.41 78 PRO A N 1
ATOM 621 C CA . PRO A 1 78 ? -15.940 11.539 -19.926 1.00 48.41 78 PRO A CA 1
ATOM 622 C C . PRO A 1 78 ? -16.933 10.456 -20.374 1.00 48.41 78 PRO A C 1
ATOM 624 O O . PRO A 1 78 ? -17.859 10.134 -19.633 1.00 48.41 78 PRO A O 1
ATOM 627 N N . GLU A 1 79 ? -16.746 9.879 -21.561 1.00 48.75 79 GLU A N 1
ATOM 628 C CA . GLU A 1 79 ? -17.592 8.804 -22.091 1.00 48.75 79 GLU A CA 1
ATOM 629 C C . GLU A 1 79 ? -17.138 7.397 -21.655 1.00 48.75 79 GLU A C 1
ATOM 631 O O . GLU A 1 79 ? -17.887 6.431 -21.807 1.00 48.75 79 GLU A O 1
ATOM 636 N N . ASP A 1 80 ? -15.948 7.269 -21.055 1.00 51.28 80 ASP A N 1
ATOM 637 C CA . ASP A 1 80 ? -15.309 5.983 -20.771 1.00 51.28 80 ASP A CA 1
ATOM 638 C C . ASP A 1 80 ? -15.157 5.720 -19.266 1.00 51.28 80 ASP A C 1
ATOM 640 O O . ASP A 1 80 ? -14.773 6.577 -18.467 1.00 51.28 80 ASP A O 1
ATOM 644 N N . LYS A 1 81 ? -15.404 4.469 -18.863 1.00 58.72 81 LYS A N 1
ATOM 645 C CA . LYS A 1 81 ? -15.248 3.986 -17.481 1.00 58.72 81 LYS A CA 1
ATOM 646 C C . LYS A 1 81 ? -13.772 3.841 -17.078 1.00 58.72 81 LYS A C 1
ATOM 648 O O . LYS A 1 81 ? -13.388 2.758 -16.648 1.00 58.72 81 LYS A O 1
ATOM 653 N N . TYR A 1 82 ? -12.935 4.867 -17.201 1.00 67.25 82 TYR A N 1
ATOM 654 C CA . TYR A 1 82 ? -11.502 4.784 -16.885 1.00 67.25 82 TYR A CA 1
ATOM 655 C C . TYR A 1 82 ? -11.199 4.259 -15.472 1.00 67.25 82 TYR A C 1
ATOM 657 O O . TYR A 1 82 ? -12.001 4.342 -14.538 1.00 67.25 82 TYR A O 1
ATOM 665 N N . GLY A 1 83 ? -10.003 3.699 -15.338 1.00 72.81 83 GLY A N 1
ATOM 666 C CA . GLY A 1 83 ? -9.505 2.996 -14.170 1.00 72.81 83 GLY A CA 1
ATOM 667 C C . GLY A 1 83 ? -9.801 1.500 -14.202 1.00 72.81 83 GLY A C 1
ATOM 668 O O . GLY A 1 83 ? -10.542 0.981 -15.045 1.00 72.81 83 GLY A O 1
ATOM 669 N N . ALA A 1 84 ? -9.214 0.803 -13.235 1.00 82.69 84 ALA A N 1
ATOM 670 C CA . ALA A 1 84 ? -9.518 -0.596 -13.006 1.00 82.69 84 ALA A CA 1
ATOM 671 C C . ALA A 1 84 ? -10.886 -0.740 -12.301 1.00 82.69 84 ALA A C 1
ATOM 673 O O . ALA A 1 84 ? -11.181 -0.017 -11.348 1.00 82.69 84 ALA A O 1
ATOM 674 N N . GLY A 1 85 ? -11.735 -1.648 -12.779 1.00 85.88 85 GLY A N 1
ATOM 675 C CA . GLY A 1 85 ? -13.071 -1.918 -12.256 1.00 85.88 85 GLY A CA 1
ATOM 676 C C . GLY A 1 85 ? -13.012 -2.672 -10.936 1.00 85.88 85 GLY A C 1
ATOM 677 O O . GLY A 1 85 ? -12.917 -2.054 -9.880 1.00 85.88 85 GLY A O 1
ATOM 678 N N . SER A 1 86 ? -13.059 -3.999 -11.009 1.00 91.62 86 SER A N 1
ATOM 679 C CA . SER A 1 86 ? -12.878 -4.922 -9.892 1.00 91.62 86 SER A CA 1
ATOM 680 C C . SER A 1 86 ? -11.487 -5.546 -9.945 1.00 91.62 86 SER A C 1
ATOM 682 O O . SER A 1 86 ? -11.136 -6.243 -10.899 1.00 91.62 86 SER A O 1
ATOM 684 N N . VAL A 1 87 ? -10.692 -5.311 -8.907 1.00 95.19 87 VAL A N 1
ATOM 685 C CA . VAL A 1 87 ? -9.296 -5.740 -8.814 1.00 95.19 87 VAL A CA 1
ATOM 686 C C . VAL A 1 87 ? -9.088 -6.586 -7.570 1.00 95.19 87 VAL A C 1
ATOM 688 O O . VAL A 1 87 ? -9.449 -6.176 -6.471 1.00 95.19 87 VAL A O 1
ATOM 691 N N . ALA A 1 88 ? -8.427 -7.728 -7.729 1.00 98.31 88 ALA A N 1
ATOM 692 C CA . ALA A 1 88 ? -7.911 -8.531 -6.630 1.00 98.31 88 ALA A CA 1
ATOM 693 C C . ALA A 1 88 ? -6.390 -8.683 -6.756 1.00 98.31 88 ALA A C 1
ATOM 695 O O . ALA A 1 88 ? -5.886 -9.243 -7.728 1.00 98.31 88 ALA A O 1
ATOM 696 N N . ILE A 1 89 ? -5.654 -8.205 -5.754 1.00 98.62 89 ILE A N 1
ATOM 697 C CA . ILE A 1 89 ? -4.209 -8.390 -5.602 1.00 98.62 89 ILE A CA 1
ATOM 698 C C . ILE A 1 89 ? -4.010 -9.330 -4.420 1.00 98.62 89 ILE A C 1
ATOM 700 O O . ILE A 1 89 ? -4.191 -8.923 -3.270 1.00 98.62 89 ILE A O 1
ATOM 704 N N . THR A 1 90 ? -3.691 -10.598 -4.682 1.00 98.75 90 THR A N 1
ATOM 705 C CA . THR A 1 90 ? -3.713 -11.620 -3.630 1.00 98.75 90 THR A CA 1
ATOM 706 C C . THR A 1 90 ? -2.653 -12.702 -3.733 1.00 98.75 90 THR A C 1
ATOM 708 O O . THR A 1 90 ? -2.343 -13.173 -4.821 1.00 98.75 90 THR A O 1
ATOM 711 N N . GLY A 1 91 ? -2.109 -13.141 -2.597 1.00 98.56 91 GLY A N 1
ATOM 712 C CA . GLY A 1 91 ? -1.150 -14.247 -2.565 1.00 98.56 91 GLY A CA 1
ATOM 713 C C . GLY A 1 91 ? 0.184 -13.919 -3.236 1.00 98.56 91 GLY A C 1
ATOM 714 O O . GLY A 1 91 ? 0.815 -14.814 -3.788 1.00 98.56 91 GLY A O 1
ATOM 715 N N . ASN A 1 92 ? 0.591 -12.647 -3.256 1.00 98.88 92 ASN A N 1
ATOM 716 C CA . ASN A 1 92 ? 1.866 -12.219 -3.832 1.00 98.88 92 ASN A CA 1
ATOM 717 C C . ASN A 1 92 ? 2.923 -11.986 -2.743 1.00 98.88 92 ASN A C 1
ATOM 719 O O . ASN A 1 92 ? 2.602 -11.669 -1.590 1.00 98.88 92 ASN A O 1
ATOM 723 N N . LEU A 1 93 ? 4.189 -12.081 -3.147 1.00 98.75 93 LEU A N 1
ATOM 724 C CA . LEU A 1 93 ? 5.345 -11.677 -2.356 1.00 98.75 93 LEU A CA 1
ATOM 725 C C . LEU A 1 93 ? 5.959 -10.413 -2.963 1.00 98.75 93 LEU A C 1
ATOM 727 O O . LEU A 1 93 ? 6.456 -10.425 -4.089 1.00 98.75 93 LEU A O 1
ATOM 731 N N . PHE A 1 94 ? 5.940 -9.329 -2.195 1.00 98.38 94 PHE A N 1
ATOM 732 C CA . PHE A 1 94 ? 6.479 -8.034 -2.588 1.00 98.38 94 PHE A CA 1
ATOM 733 C C . PHE A 1 94 ? 7.655 -7.650 -1.689 1.00 98.38 94 PHE A C 1
ATOM 735 O O . PHE A 1 94 ? 7.520 -7.660 -0.464 1.00 98.38 94 PHE A O 1
ATOM 742 N N . ILE A 1 95 ? 8.803 -7.311 -2.277 1.00 95.94 95 ILE A N 1
ATOM 743 C CA . ILE A 1 95 ? 10.039 -7.026 -1.542 1.00 95.94 95 ILE A CA 1
ATOM 744 C C . ILE A 1 95 ? 10.679 -5.744 -2.066 1.00 95.94 95 ILE A C 1
ATOM 746 O O . ILE A 1 95 ? 11.004 -5.631 -3.246 1.00 95.94 95 ILE A O 1
ATOM 750 N N . ASN A 1 96 ? 10.897 -4.787 -1.169 1.00 91.94 96 ASN A N 1
ATOM 751 C CA . ASN A 1 96 ? 11.717 -3.610 -1.422 1.00 91.94 96 ASN A CA 1
ATOM 752 C C . ASN A 1 96 ? 13.035 -3.715 -0.633 1.00 91.94 96 ASN A C 1
ATOM 754 O O . ASN A 1 96 ? 13.051 -3.747 0.596 1.00 91.94 96 ASN A O 1
ATOM 758 N N . GLU A 1 97 ? 14.156 -3.772 -1.335 1.00 91.38 97 GLU A N 1
ATOM 759 C CA . GLU A 1 97 ? 15.505 -3.844 -0.767 1.00 91.38 97 GLU A CA 1
ATOM 760 C C . GLU A 1 97 ? 16.269 -2.527 -0.966 1.00 91.38 97 GLU A C 1
ATOM 762 O O . GLU A 1 97 ? 17.491 -2.504 -0.866 1.00 91.38 97 GLU A O 1
ATOM 767 N N . LEU A 1 98 ? 15.571 -1.428 -1.266 1.00 85.94 98 LEU A N 1
ATOM 768 C CA . LEU A 1 98 ? 16.166 -0.090 -1.306 1.00 85.94 98 LEU A CA 1
ATOM 769 C C . LEU A 1 98 ? 16.399 0.453 0.115 1.00 85.94 98 LEU A C 1
ATOM 771 O O . LEU A 1 98 ? 15.875 -0.087 1.093 1.00 85.94 98 LEU A O 1
ATOM 775 N N . ALA A 1 99 ? 17.188 1.513 0.243 1.00 80.62 99 ALA A N 1
ATOM 776 C CA . ALA A 1 99 ? 17.537 2.132 1.513 1.00 80.62 99 ALA A CA 1
ATOM 777 C C . ALA A 1 99 ? 16.395 2.994 2.056 1.00 80.62 99 ALA A C 1
ATOM 779 O O . ALA A 1 99 ? 15.823 2.707 3.109 1.00 80.62 99 ALA A O 1
ATOM 780 N N . ASP A 1 100 ? 16.041 4.031 1.304 1.00 74.88 100 ASP A N 1
ATOM 781 C CA . ASP A 1 100 ? 15.145 5.105 1.716 1.00 74.88 100 ASP A CA 1
ATOM 782 C C . ASP A 1 100 ? 13.997 5.303 0.720 1.00 74.88 100 ASP A C 1
ATOM 784 O O . ASP A 1 100 ? 12.957 5.858 1.077 1.00 74.88 100 ASP A O 1
ATOM 788 N N . ARG A 1 101 ? 14.090 4.770 -0.502 1.00 78.69 101 ARG A N 1
ATOM 789 C CA . ARG A 1 101 ? 13.044 4.922 -1.518 1.00 78.69 101 ARG A CA 1
ATOM 790 C C . ARG A 1 101 ? 11.815 4.038 -1.250 1.00 78.69 101 ARG A C 1
ATOM 792 O O . ARG A 1 101 ? 11.947 2.843 -0.968 1.00 78.69 101 ARG A O 1
ATOM 799 N N . PRO A 1 102 ? 10.594 4.600 -1.268 1.00 77.19 102 PRO A N 1
ATOM 800 C CA . PRO A 1 102 ? 9.367 3.824 -1.119 1.00 77.19 102 PRO A CA 1
ATOM 801 C C . PRO A 1 102 ? 8.995 3.098 -2.420 1.00 77.19 102 PRO A C 1
ATOM 803 O O . PRO A 1 102 ? 8.998 3.695 -3.497 1.00 77.19 102 PRO A O 1
ATOM 806 N N . SER A 1 103 ? 8.586 1.838 -2.285 1.00 84.50 103 SER A N 1
ATOM 807 C CA . SER A 1 103 ? 7.959 1.034 -3.340 1.00 84.50 103 SER A CA 1
ATOM 808 C C . SER A 1 103 ? 6.753 0.311 -2.752 1.00 84.50 103 SER A C 1
ATOM 810 O O . SER A 1 103 ? 6.761 -0.076 -1.585 1.00 84.50 103 SER A O 1
ATOM 812 N N . GLY A 1 104 ? 5.692 0.157 -3.530 1.00 90.38 104 GLY A N 1
ATOM 813 C CA . GLY A 1 104 ? 4.431 -0.331 -3.003 1.00 90.38 104 GLY A CA 1
ATOM 814 C C . 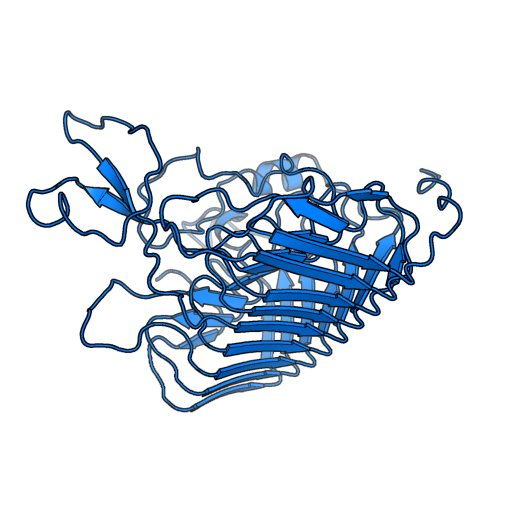GLY A 1 104 ? 3.400 -0.647 -4.071 1.00 90.38 104 GLY A C 1
ATOM 815 O O . GLY A 1 104 ? 3.692 -0.716 -5.264 1.00 90.38 104 GLY A O 1
ATOM 816 N N . ILE A 1 105 ? 2.176 -0.859 -3.612 1.00 93.50 105 ILE A N 1
ATOM 817 C CA . ILE A 1 105 ? 0.978 -0.921 -4.440 1.00 93.50 105 ILE A CA 1
ATOM 818 C C . ILE A 1 105 ? 0.396 0.494 -4.478 1.00 93.50 105 ILE A C 1
ATOM 820 O O . ILE A 1 105 ? -0.067 0.992 -3.451 1.00 93.50 105 ILE A O 1
ATOM 824 N N . SER A 1 106 ? 0.432 1.128 -5.650 1.00 88.56 106 SER A N 1
ATOM 825 C CA . SER A 1 106 ? -0.168 2.439 -5.908 1.00 88.56 106 SER A CA 1
ATOM 826 C C . SER A 1 106 ? -1.536 2.270 -6.564 1.00 88.56 106 SER A C 1
ATOM 828 O O . SER A 1 106 ? -1.648 1.693 -7.648 1.00 88.56 106 SER A O 1
ATOM 830 N N . ILE A 1 107 ? -2.579 2.761 -5.902 1.00 86.81 107 ILE A N 1
ATOM 831 C CA . ILE A 1 107 ? -3.947 2.796 -6.410 1.00 86.81 107 ILE A CA 1
ATOM 832 C C . ILE A 1 107 ? -4.261 4.260 -6.719 1.00 86.81 107 ILE A C 1
ATOM 834 O O . ILE A 1 107 ? -4.624 5.006 -5.815 1.00 86.81 107 ILE A O 1
ATOM 838 N N . GLU A 1 108 ? -4.105 4.663 -7.978 1.00 80.06 108 GLU A N 1
ATOM 839 C CA . GLU A 1 108 ? -4.433 6.014 -8.463 1.00 80.06 108 GLU A CA 1
ATOM 840 C C . GLU A 1 108 ? -5.861 6.048 -9.011 1.00 80.06 108 GLU A C 1
ATOM 842 O O . GLU A 1 108 ? -6.647 6.929 -8.665 1.00 80.06 108 GLU A O 1
ATOM 847 N N . ALA A 1 109 ? -6.237 5.015 -9.774 1.00 72.00 109 ALA A N 1
ATOM 848 C CA . ALA A 1 109 ? -7.615 4.749 -10.158 1.00 72.00 109 ALA A CA 1
ATOM 849 C C . ALA A 1 109 ? -7.987 3.273 -10.026 1.00 72.00 109 ALA A C 1
ATOM 851 O O . ALA A 1 109 ? -7.434 2.385 -10.675 1.00 72.00 109 ALA A O 1
ATOM 852 N N . GLY A 1 110 ? -9.001 3.033 -9.201 1.00 76.25 110 GLY A N 1
ATOM 853 C CA . GLY A 1 110 ? -9.612 1.729 -8.997 1.00 76.25 110 GLY A CA 1
ATOM 854 C C . GLY A 1 110 ? -10.988 1.898 -8.368 1.00 76.25 110 GLY A C 1
ATOM 855 O O . GLY A 1 110 ? -11.121 2.605 -7.365 1.00 76.25 110 GLY A O 1
ATOM 856 N N . ARG A 1 111 ? -12.020 1.295 -8.961 1.00 83.25 111 ARG A N 1
ATOM 857 C CA . ARG A 1 111 ? -13.399 1.390 -8.457 1.00 83.25 111 ARG A CA 1
ATOM 858 C C . ARG A 1 111 ? -13.636 0.442 -7.288 1.00 83.25 111 ARG A C 1
ATOM 860 O O . ARG A 1 111 ? -14.254 0.834 -6.308 1.00 83.25 111 ARG A O 1
ATOM 867 N N . ASP A 1 112 ? -13.122 -0.775 -7.363 1.00 89.31 112 ASP A N 1
ATOM 868 C CA . ASP A 1 112 ? -13.272 -1.792 -6.328 1.00 89.31 112 ASP A CA 1
ATOM 869 C C . ASP A 1 112 ? -11.988 -2.616 -6.236 1.00 89.31 112 ASP A C 1
ATOM 871 O O . ASP A 1 112 ? -11.711 -3.456 -7.090 1.00 89.31 112 ASP A O 1
ATOM 875 N N . VAL A 1 113 ? -11.155 -2.323 -5.239 1.00 94.44 113 VAL A N 1
ATOM 876 C CA . VAL A 1 113 ? -9.819 -2.909 -5.099 1.00 94.44 113 VAL A CA 1
ATOM 877 C C . VAL A 1 113 ? -9.719 -3.690 -3.799 1.00 94.44 113 VAL A C 1
ATOM 879 O O . VAL A 1 113 ? -9.846 -3.133 -2.709 1.00 94.44 113 VAL A O 1
ATOM 882 N N . LEU A 1 114 ? -9.418 -4.978 -3.920 1.00 98.25 114 LEU A N 1
ATOM 883 C CA . LEU A 1 114 ? -9.068 -5.871 -2.828 1.00 98.25 114 LEU A CA 1
ATOM 884 C C . LEU A 1 114 ? -7.565 -6.165 -2.862 1.00 98.25 114 LEU A C 1
ATOM 886 O O . LEU A 1 114 ? -7.046 -6.695 -3.841 1.00 98.25 114 LEU A O 1
ATOM 890 N N . VAL A 1 115 ? -6.874 -5.876 -1.764 1.00 98.69 115 VAL A N 1
ATOM 891 C CA . VAL A 1 115 ? -5.493 -6.291 -1.504 1.00 98.69 115 VAL A CA 1
ATOM 892 C C . VAL A 1 115 ? -5.523 -7.259 -0.330 1.00 98.69 115 VAL A C 1
ATOM 894 O O . VAL A 1 115 ? -5.769 -6.839 0.804 1.00 98.69 115 VAL A O 1
ATOM 897 N N . SER A 1 116 ? -5.306 -8.552 -0.577 1.00 98.75 116 SER A N 1
ATOM 898 C CA . SER A 1 116 ? -5.469 -9.563 0.472 1.00 98.75 116 SER A CA 1
ATOM 899 C C . SER A 1 116 ? -4.501 -10.732 0.440 1.00 98.75 116 SER A C 1
ATOM 901 O O . SER A 1 116 ? -4.210 -11.273 -0.620 1.00 98.75 116 SER A O 1
ATOM 903 N N . GLY A 1 117 ? -4.059 -11.206 1.605 1.00 98.56 117 GLY A N 1
ATOM 904 C CA . GLY A 1 117 ? -3.207 -12.397 1.686 1.00 98.56 117 GLY A CA 1
ATOM 905 C C . GLY A 1 117 ? -1.836 -12.220 1.031 1.00 98.56 117 GLY A C 1
ATOM 906 O O . GLY A 1 117 ? -1.277 -13.189 0.527 1.00 98.56 117 GLY A O 1
ATOM 907 N N . ASN A 1 118 ? -1.317 -10.991 0.958 1.00 98.88 118 ASN A N 1
ATOM 908 C CA . ASN A 1 118 ? 0.025 -10.718 0.443 1.00 98.88 118 ASN A CA 1
ATOM 909 C C . ASN A 1 118 ? 1.029 -10.596 1.591 1.00 98.88 118 ASN A C 1
ATOM 911 O O . ASN A 1 118 ? 0.680 -10.158 2.691 1.00 98.88 118 ASN A O 1
ATOM 915 N N . LYS A 1 119 ? 2.294 -10.904 1.301 1.00 98.75 119 LYS A N 1
ATOM 916 C CA . LYS A 1 119 ? 3.428 -10.565 2.165 1.00 98.75 119 LYS A CA 1
ATOM 917 C C . LYS A 1 119 ? 4.187 -9.395 1.545 1.00 98.75 119 LYS A C 1
ATOM 919 O O . LYS A 1 119 ? 4.659 -9.497 0.413 1.00 98.75 119 LYS A O 1
ATOM 924 N N . ILE A 1 120 ? 4.291 -8.291 2.278 1.00 98.00 120 ILE A N 1
ATOM 925 C CA . ILE A 1 120 ? 4.865 -7.024 1.820 1.00 98.00 120 ILE A CA 1
ATOM 926 C C . ILE A 1 120 ? 6.038 -6.661 2.731 1.00 98.00 120 ILE A C 1
ATOM 928 O O . ILE A 1 120 ? 5.859 -6.295 3.891 1.00 98.00 120 ILE A O 1
ATOM 932 N N . ILE A 1 121 ? 7.256 -6.764 2.206 1.00 95.38 121 ILE A N 1
ATOM 933 C CA . ILE A 1 121 ? 8.490 -6.436 2.921 1.00 95.38 121 ILE A CA 1
ATOM 934 C C . ILE A 1 121 ? 8.971 -5.065 2.452 1.00 95.38 121 ILE A C 1
ATOM 936 O O . ILE A 1 121 ? 9.218 -4.870 1.262 1.00 95.38 121 ILE A O 1
ATOM 940 N N . ASN A 1 122 ? 9.125 -4.130 3.393 1.00 91.12 122 ASN A N 1
ATOM 941 C CA . ASN A 1 122 ? 9.609 -2.760 3.173 1.00 91.12 122 ASN A CA 1
ATOM 942 C C . ASN A 1 122 ? 8.821 -1.942 2.139 1.00 91.12 122 ASN A C 1
ATOM 944 O O . ASN A 1 122 ? 9.335 -0.978 1.558 1.00 91.12 122 ASN A O 1
ATOM 948 N N . GLY A 1 123 ? 7.581 -2.337 1.884 1.00 90.06 123 GLY A N 1
ATOM 949 C CA . GLY A 1 123 ? 6.703 -1.622 0.981 1.00 90.06 123 GLY A CA 1
ATOM 950 C C . GLY A 1 123 ? 5.410 -1.199 1.640 1.00 90.06 123 GLY A C 1
ATOM 951 O O . GLY A 1 123 ? 5.199 -1.413 2.833 1.00 90.06 123 GLY A O 1
ATOM 952 N N . LEU A 1 124 ? 4.556 -0.582 0.834 1.00 90.94 124 LEU A N 1
ATOM 953 C CA . LEU A 1 124 ? 3.324 0.037 1.300 1.00 90.94 124 LEU A CA 1
ATOM 954 C C . LEU A 1 124 ? 2.160 -0.219 0.347 1.00 90.94 124 LEU A C 1
ATOM 956 O O . LEU A 1 124 ? 2.357 -0.553 -0.820 1.00 90.94 124 LEU A O 1
ATOM 960 N N . VAL A 1 125 ? 0.943 -0.017 0.837 1.00 93.31 125 VAL A N 1
ATOM 961 C CA . VAL A 1 125 ? -0.260 0.129 0.013 1.00 93.31 125 VAL A CA 1
ATOM 962 C C . VAL A 1 125 ? -0.735 1.568 0.124 1.00 93.31 125 VAL A C 1
ATOM 964 O O . VAL A 1 125 ? -0.966 2.048 1.233 1.00 93.31 125 VAL A O 1
ATOM 967 N N . ARG A 1 126 ? -0.902 2.251 -1.011 1.00 89.06 126 ARG A N 1
ATOM 968 C CA . ARG A 1 126 ? -1.407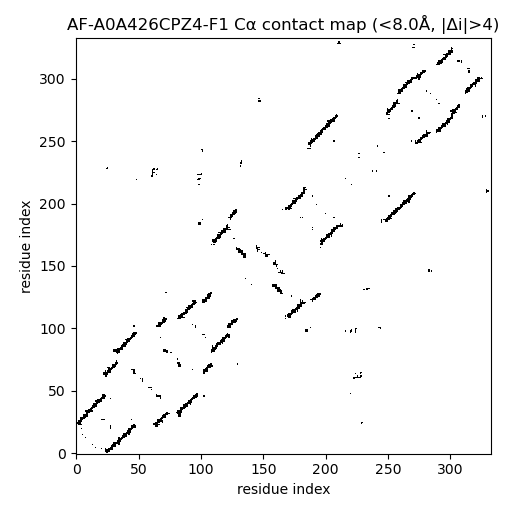 3.624 -1.056 1.00 89.06 126 ARG A CA 1
ATOM 969 C C . ARG A 1 126 ? -2.620 3.729 -1.961 1.00 89.06 126 ARG A C 1
ATOM 971 O O . ARG A 1 126 ? -2.538 3.379 -3.135 1.00 89.06 126 ARG A O 1
ATOM 978 N N . LYS A 1 127 ? -3.714 4.277 -1.434 1.00 87.00 127 LYS A N 1
ATOM 979 C CA . LYS A 1 127 ? -4.777 4.869 -2.252 1.00 87.00 127 LYS A CA 1
ATOM 980 C C . LYS A 1 127 ? -4.605 6.374 -2.224 1.00 87.00 127 LYS A C 1
ATOM 982 O O . LYS A 1 127 ? -4.857 6.981 -1.191 1.00 87.00 127 LYS A O 1
ATOM 987 N N . HIS A 1 128 ? -4.268 6.946 -3.370 1.00 79.12 128 HIS A N 1
ATOM 988 C CA . HIS A 1 128 ? -4.251 8.388 -3.568 1.00 79.12 128 HIS A CA 1
ATOM 989 C C . HIS A 1 128 ? -5.001 8.739 -4.846 1.00 79.12 128 HIS A C 1
ATOM 991 O O . HIS A 1 128 ? -5.364 7.857 -5.625 1.00 79.12 128 HIS A O 1
ATOM 997 N N . ASP A 1 129 ? -5.294 10.016 -5.035 1.00 70.31 129 ASP A N 1
ATOM 998 C CA . ASP A 1 129 ? -5.740 10.483 -6.343 1.00 70.31 129 ASP A CA 1
ATOM 999 C C . ASP A 1 129 ? -4.513 10.861 -7.152 1.00 70.31 129 ASP A C 1
ATOM 1001 O O . ASP A 1 129 ? -3.524 11.369 -6.613 1.00 70.31 129 ASP A O 1
ATOM 1005 N N . GLU A 1 130 ? -4.561 10.603 -8.446 1.00 64.25 130 GLU A N 1
ATOM 1006 C CA . GLU A 1 130 ? -3.576 11.182 -9.337 1.00 64.25 130 GLU A CA 1
ATOM 1007 C C . GLU A 1 130 ? -3.871 12.674 -9.506 1.00 64.25 130 GLU A C 1
ATOM 1009 O O . GLU A 1 130 ? -5.019 13.131 -9.564 1.00 64.25 130 GLU A O 1
ATOM 1014 N N . ILE A 1 131 ? -2.787 13.441 -9.514 1.00 56.59 131 ILE A N 1
ATOM 1015 C CA . ILE A 1 131 ? -2.811 14.886 -9.637 1.00 56.59 131 ILE A CA 1
ATOM 1016 C C . ILE A 1 131 ? -2.048 15.216 -10.911 1.00 56.59 131 ILE A C 1
ATOM 1018 O O . ILE A 1 131 ? -0.869 14.903 -11.032 1.00 56.59 131 ILE A O 1
ATOM 1022 N N . ASN A 1 132 ? -2.727 15.831 -11.871 1.00 53.72 132 ASN A N 1
ATOM 1023 C CA . ASN A 1 132 ? -2.155 16.191 -13.159 1.00 53.72 132 ASN A CA 1
ATOM 1024 C C . ASN A 1 132 ? -1.835 17.681 -13.208 1.00 53.72 132 ASN A C 1
ATOM 1026 O O . ASN A 1 132 ? -2.704 18.509 -12.955 1.00 53.72 132 ASN A O 1
ATOM 1030 N N . LEU A 1 133 ? -0.617 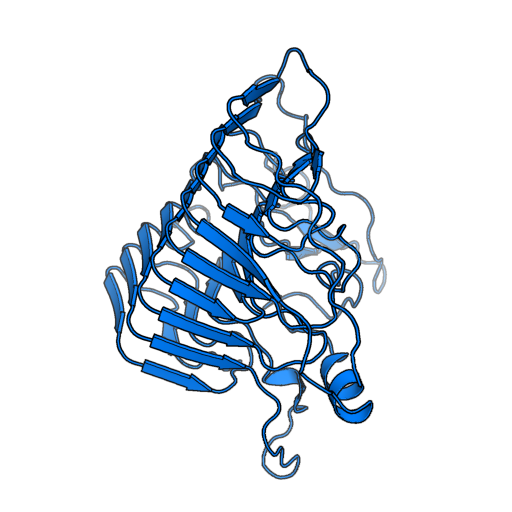18.052 -13.597 1.00 49.94 133 LEU A N 1
ATOM 1031 C CA . LEU A 1 133 ? -0.317 19.445 -13.910 1.00 49.94 133 LEU A CA 1
ATOM 1032 C C . LEU A 1 133 ? -0.906 19.775 -15.283 1.00 49.94 133 LEU A C 1
ATOM 1034 O O . LEU A 1 133 ? -0.482 19.226 -16.297 1.00 49.94 133 LEU A O 1
ATOM 1038 N N . VAL A 1 134 ? -1.872 20.686 -15.335 1.00 54.28 134 VAL A N 1
ATOM 1039 C CA . VAL A 1 134 ? -2.540 21.059 -16.585 1.00 54.28 134 VAL A CA 1
ATOM 1040 C C . VAL A 1 134 ? -2.413 22.551 -16.821 1.00 54.28 134 VAL A C 1
ATOM 1042 O O . VAL A 1 134 ? -2.569 23.368 -15.914 1.00 54.28 134 VAL A O 1
ATOM 1045 N N . LYS A 1 135 ? -2.122 22.919 -18.069 1.00 59.16 135 LYS A N 1
ATOM 1046 C CA . LYS A 1 135 ? -2.113 24.313 -18.509 1.00 59.16 135 LYS A CA 1
ATOM 1047 C C . LYS A 1 135 ? -3.504 24.921 -18.318 1.00 59.16 135 LYS A C 1
ATOM 1049 O O . LYS A 1 135 ? -4.508 24.346 -18.745 1.00 59.16 135 LYS A O 1
ATOM 1054 N N . GLU A 1 136 ? -3.575 26.076 -17.671 1.00 57.16 136 GLU A N 1
ATOM 1055 C CA . GLU A 1 136 ? -4.845 26.770 -17.471 1.00 57.16 136 GLU A CA 1
ATOM 1056 C C . GLU A 1 136 ? -5.413 27.232 -18.826 1.00 57.16 136 GLU A C 1
ATOM 1058 O O . GLU A 1 136 ? -4.686 27.770 -19.666 1.00 57.16 136 GLU A O 1
ATOM 1063 N N . SER A 1 137 ? -6.701 26.972 -19.066 1.00 61.06 137 SER A N 1
ATOM 1064 C CA . SER A 1 137 ? -7.419 27.368 -20.285 1.00 61.06 137 SER A CA 1
ATOM 1065 C C . SER A 1 137 ? -8.887 27.663 -19.977 1.00 61.06 137 SER A C 1
ATOM 1067 O O . SER A 1 137 ? -9.429 27.142 -19.004 1.00 61.06 137 SER A O 1
ATOM 1069 N N . ASP A 1 138 ? -9.563 28.442 -20.825 1.00 55.34 138 ASP A N 1
ATOM 1070 C CA . ASP A 1 138 ? -10.985 28.770 -20.629 1.00 55.34 138 ASP A CA 1
ATOM 1071 C C . ASP A 1 138 ? -11.878 27.515 -20.543 1.00 55.34 138 ASP A C 1
ATOM 1073 O O . ASP A 1 138 ? -12.868 27.511 -19.823 1.00 55.34 138 ASP A O 1
ATOM 1077 N N . ALA A 1 139 ? -11.485 26.415 -21.197 1.00 57.16 139 ALA A N 1
ATOM 1078 C CA . ALA A 1 139 ? -12.220 25.149 -21.195 1.00 57.16 139 ALA A CA 1
ATOM 1079 C C . ALA A 1 139 ? -12.149 24.375 -19.868 1.00 57.16 139 ALA A C 1
ATOM 1081 O O . ALA A 1 139 ? -13.010 23.544 -19.600 1.00 57.16 139 ALA A O 1
ATOM 1082 N N . ASN A 1 140 ? -11.120 24.607 -19.047 1.00 52.22 140 ASN A N 1
ATOM 1083 C CA . ASN A 1 140 ? -10.981 23.931 -17.757 1.00 52.22 140 ASN A CA 1
ATOM 1084 C C . ASN A 1 140 ? -11.300 24.859 -16.575 1.00 52.22 140 ASN A C 1
ATOM 1086 O O . ASN A 1 140 ? -11.523 24.378 -15.465 1.00 52.22 140 ASN A O 1
ATOM 1090 N N . ARG A 1 141 ? -11.393 26.172 -16.804 1.00 52.78 141 ARG A N 1
ATOM 1091 C CA . ARG A 1 141 ? -11.562 27.205 -15.776 1.00 52.78 141 ARG A CA 1
ATOM 1092 C C . ARG A 1 141 ? -12.754 26.986 -14.833 1.00 52.78 141 ARG A C 1
ATOM 1094 O O . ARG A 1 141 ? -12.564 27.158 -13.634 1.00 52.78 141 ARG A O 1
ATOM 1101 N N . ASP A 1 142 ? -13.886 26.517 -15.361 1.00 48.72 142 ASP A N 1
ATOM 1102 C CA . ASP A 1 142 ? -15.181 26.471 -14.658 1.00 48.72 142 ASP A CA 1
ATOM 1103 C C . ASP A 1 142 ? -15.726 25.050 -14.426 1.00 48.72 142 ASP A C 1
ATOM 1105 O O . ASP A 1 142 ? -16.919 24.870 -14.197 1.00 48.72 142 ASP A O 1
ATOM 1109 N N . MET A 1 143 ? -14.897 24.006 -14.522 1.00 51.06 143 MET A N 1
ATOM 1110 C CA . MET A 1 143 ? -15.387 22.671 -14.168 1.00 51.06 143 MET A CA 1
ATOM 1111 C C . MET A 1 143 ? -15.551 22.578 -12.635 1.00 51.06 143 MET A C 1
ATOM 1113 O O . MET A 1 143 ? -14.630 22.928 -11.898 1.00 51.06 143 MET A O 1
ATOM 1117 N N . ASP A 1 144 ? -16.721 22.133 -12.161 1.00 41.28 144 ASP A N 1
ATOM 1118 C CA . ASP A 1 144 ? -17.133 22.141 -10.740 1.00 41.28 144 ASP A CA 1
ATOM 1119 C C . ASP A 1 144 ? -16.559 20.976 -9.897 1.00 41.28 144 ASP A C 1
ATOM 1121 O O . ASP A 1 144 ? -16.603 21.007 -8.669 1.00 41.28 144 ASP A O 1
ATOM 1125 N N . GLU A 1 145 ? -15.956 19.953 -10.513 1.00 44.81 145 GLU A N 1
ATOM 1126 C CA . GLU A 1 145 ? -15.390 18.774 -9.818 1.00 44.81 145 GLU A CA 1
ATOM 1127 C C . GLU A 1 145 ? -14.023 19.022 -9.129 1.00 44.81 145 GLU A C 1
ATOM 1129 O O . GLU A 1 145 ? -13.343 18.088 -8.700 1.00 44.81 145 GLU A O 1
ATOM 1134 N N . PHE A 1 146 ? -13.584 20.279 -9.014 1.00 50.09 146 PHE A N 1
ATOM 1135 C CA . PHE A 1 146 ? -12.194 20.647 -8.723 1.00 50.09 146 PHE A CA 1
ATOM 1136 C C . PHE A 1 146 ? -12.090 21.346 -7.379 1.00 50.09 146 PHE A C 1
ATOM 1138 O O . PHE A 1 146 ? -12.085 22.571 -7.254 1.00 50.09 146 PHE A O 1
ATOM 1145 N N . ALA A 1 147 ? -12.003 20.531 -6.340 1.00 41.75 147 ALA A N 1
ATOM 1146 C CA . ALA A 1 147 ? -11.937 21.007 -4.979 1.00 41.75 147 ALA A CA 1
ATOM 1147 C C . ALA A 1 147 ? -10.545 21.629 -4.699 1.00 41.75 147 ALA A C 1
ATOM 1149 O O . ALA A 1 147 ? -9.559 20.940 -4.443 1.00 41.75 147 ALA A O 1
ATOM 1150 N N . ALA A 1 148 ? -10.491 22.955 -4.858 1.00 42.81 148 ALA A N 1
ATOM 1151 C CA . ALA A 1 148 ? -9.389 23.900 -4.672 1.00 42.81 148 ALA A CA 1
ATOM 1152 C C . ALA A 1 148 ? -8.114 23.375 -3.973 1.00 42.81 148 ALA A C 1
ATOM 1154 O O . ALA A 1 148 ? -8.069 23.242 -2.751 1.00 42.81 148 ALA A O 1
ATOM 1155 N N . GLN A 1 149 ? -7.013 23.253 -4.723 1.00 42.78 149 GLN A N 1
ATOM 1156 C CA . GLN A 1 149 ? -5.659 23.323 -4.159 1.00 42.78 149 GLN A CA 1
ATOM 1157 C C . GLN A 1 149 ? -4.858 24.431 -4.858 1.00 42.78 149 GLN A C 1
ATOM 1159 O O . GLN A 1 149 ? -4.815 24.531 -6.083 1.00 42.78 149 GLN A O 1
ATOM 1164 N N . ARG A 1 150 ? -4.331 25.351 -4.039 1.00 40.84 150 ARG A N 1
ATOM 1165 C CA . ARG A 1 150 ? -3.779 26.659 -4.419 1.00 40.84 150 ARG A CA 1
ATOM 1166 C C . ARG A 1 150 ? -2.260 26.618 -4.656 1.00 40.84 150 ARG A C 1
ATOM 1168 O O . ARG A 1 150 ? -1.530 26.039 -3.863 1.00 40.84 150 ARG A O 1
ATOM 1175 N N . VAL A 1 151 ? -1.855 27.469 -5.608 1.00 46.12 151 VAL A N 1
ATOM 1176 C CA . VAL A 1 151 ? -0.535 28.075 -5.909 1.00 46.12 151 VAL A CA 1
ATOM 1177 C C . VAL A 1 151 ? 0.324 27.363 -6.961 1.00 46.12 151 VAL A C 1
ATOM 1179 O O . VAL A 1 151 ? 0.596 26.173 -6.902 1.0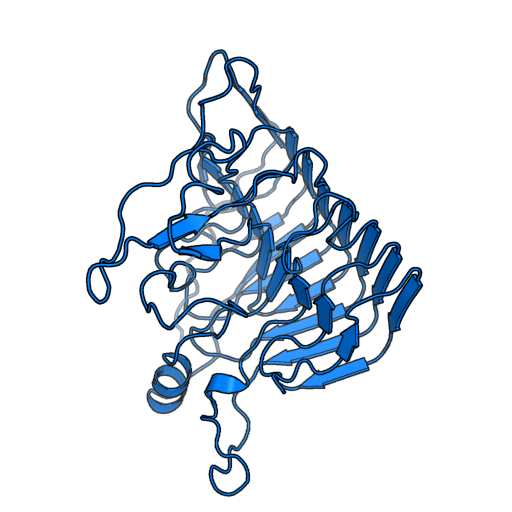0 46.12 151 VAL A O 1
ATOM 1182 N N . PHE A 1 152 ? 0.729 28.164 -7.952 1.00 50.91 152 PHE A N 1
ATOM 1183 C CA . PHE A 1 152 ? 1.244 27.767 -9.258 1.00 50.91 152 PHE A CA 1
ATOM 1184 C C . PHE A 1 152 ? 2.736 28.088 -9.419 1.00 50.91 152 PHE A C 1
ATOM 1186 O O . PHE A 1 152 ? 3.155 29.193 -9.058 1.00 50.91 152 PHE A O 1
ATOM 1193 N N . PRO A 1 153 ? 3.516 27.243 -10.107 1.00 49.91 153 PRO A N 1
ATOM 1194 C CA . PRO A 1 153 ? 4.728 27.691 -10.767 1.00 49.91 153 PRO A CA 1
ATOM 1195 C C . PRO A 1 153 ? 4.358 28.379 -12.091 1.00 49.91 153 PRO A C 1
ATOM 1197 O O . PRO A 1 153 ? 3.836 27.750 -13.011 1.00 49.91 153 PRO A O 1
ATOM 1200 N N . LYS A 1 154 ? 4.640 29.683 -12.209 1.00 47.66 154 LYS A N 1
ATOM 1201 C CA . LYS A 1 154 ? 4.649 30.358 -13.515 1.00 47.66 154 LYS A CA 1
ATOM 1202 C C . LYS A 1 154 ? 5.894 29.914 -14.265 1.00 47.66 154 LYS A C 1
ATOM 1204 O O . LYS A 1 154 ? 7.001 30.276 -13.878 1.00 47.66 154 LYS A O 1
ATOM 1209 N N . GLU A 1 155 ? 5.713 29.189 -15.356 1.00 50.69 155 GLU A N 1
ATOM 1210 C CA . GLU A 1 155 ? 6.798 28.882 -16.282 1.00 50.69 155 GLU A CA 1
ATOM 1211 C C . GLU A 1 155 ? 6.527 29.620 -17.589 1.00 50.69 155 GLU A C 1
ATOM 1213 O O . GLU A 1 155 ? 5.462 29.478 -18.190 1.00 50.69 155 GLU A O 1
ATOM 1218 N N . ASN A 1 156 ? 7.453 30.496 -17.987 1.00 59.31 156 ASN A N 1
ATOM 1219 C CA . ASN A 1 156 ? 7.358 31.287 -19.220 1.00 59.31 156 ASN A CA 1
ATOM 1220 C C . ASN A 1 156 ? 6.058 32.109 -19.366 1.00 59.31 156 ASN A C 1
ATOM 1222 O O . ASN A 1 156 ? 5.548 32.292 -20.468 1.00 59.31 156 ASN A O 1
ATOM 1226 N N . GLY A 1 157 ? 5.504 32.608 -18.255 1.00 57.72 157 GLY A N 1
ATOM 1227 C CA . GLY A 1 157 ? 4.297 33.446 -18.257 1.00 57.72 157 GLY A CA 1
ATOM 1228 C C . GLY A 1 157 ? 2.976 32.687 -18.432 1.00 57.72 157 GLY A C 1
ATOM 1229 O O . GLY A 1 157 ? 1.923 33.322 -18.445 1.00 57.72 157 GLY A O 1
ATOM 1230 N N . VAL A 1 158 ? 3.010 31.355 -18.517 1.00 55.72 158 VAL A N 1
ATOM 1231 C CA . VAL A 1 158 ? 1.823 30.497 -18.594 1.00 55.72 158 VAL A CA 1
ATOM 1232 C C . VAL A 1 158 ? 1.454 30.007 -17.194 1.00 55.72 158 VAL A C 1
ATOM 1234 O O . VAL A 1 158 ? 2.311 29.524 -16.450 1.00 55.72 158 VAL A O 1
ATOM 1237 N N . ALA A 1 159 ? 0.179 30.148 -16.826 1.00 57.19 159 ALA A N 1
ATOM 1238 C CA . ALA A 1 159 ? -0.353 29.571 -15.600 1.00 57.19 159 ALA A CA 1
ATOM 1239 C C . ALA A 1 159 ? -0.636 28.075 -15.809 1.00 57.19 159 ALA A C 1
ATOM 1241 O O . AL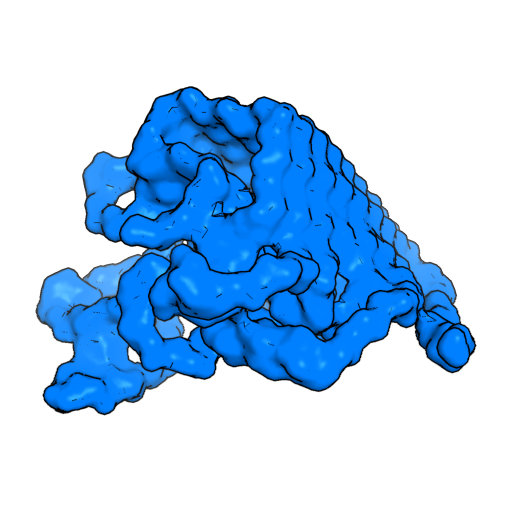A A 1 159 ? -1.284 27.671 -16.777 1.00 57.19 159 ALA A O 1
ATOM 1242 N N . TYR A 1 160 ? -0.123 27.259 -14.899 1.00 50.50 160 TYR A N 1
ATOM 1243 C CA . TYR A 1 160 ? -0.397 25.829 -14.814 1.00 50.50 160 TYR A CA 1
ATOM 1244 C C . TYR A 1 160 ? -1.088 25.561 -13.495 1.00 50.50 160 TYR A C 1
ATOM 1246 O O . TYR A 1 160 ? -0.658 26.125 -12.498 1.00 50.50 160 TYR A O 1
ATOM 1254 N N . ARG A 1 161 ? -2.089 24.681 -13.473 1.00 50.66 161 ARG A N 1
ATOM 1255 C CA . ARG A 1 161 ? -2.823 24.285 -12.270 1.00 50.66 161 ARG A CA 1
ATOM 1256 C C . ARG A 1 161 ? -2.697 22.790 -12.009 1.00 50.66 161 ARG A C 1
ATOM 1258 O O . ARG A 1 161 ? -2.660 22.003 -12.950 1.00 50.66 161 ARG A O 1
ATOM 1265 N N . MET A 1 162 ? -2.665 22.408 -10.737 1.00 49.75 162 MET A N 1
ATOM 1266 C CA . MET A 1 162 ? -2.782 21.008 -10.338 1.00 49.75 162 MET A CA 1
ATOM 1267 C C . MET A 1 162 ? -4.246 20.587 -10.432 1.00 49.75 162 MET A C 1
ATOM 1269 O O . MET A 1 162 ? -5.123 21.199 -9.823 1.00 49.75 162 MET A O 1
ATOM 1273 N N . LEU A 1 163 ? -4.504 19.559 -11.228 1.00 50.59 163 LEU A N 1
ATOM 1274 C CA . LEU A 1 163 ? -5.804 18.954 -11.423 1.00 50.59 163 LEU A CA 1
ATOM 1275 C C . LEU A 1 163 ? -5.879 17.637 -10.695 1.00 50.59 163 LEU A C 1
ATOM 1277 O O . LEU A 1 163 ? -5.326 16.633 -11.132 1.00 50.59 163 LEU A O 1
ATOM 1281 N N . ARG A 1 164 ? -6.621 17.655 -9.596 1.00 50.94 164 ARG A N 1
ATOM 1282 C CA . ARG A 1 164 ? -7.137 16.444 -8.989 1.00 50.94 164 ARG A CA 1
ATOM 1283 C C . ARG A 1 164 ? -8.496 16.161 -9.599 1.00 50.94 164 ARG A C 1
ATOM 1285 O O . ARG A 1 164 ? -9.397 16.988 -9.491 1.00 50.94 164 ARG A O 1
ATOM 1292 N N . TYR A 1 165 ? -8.634 15.008 -10.229 1.00 53.19 165 TYR A N 1
ATOM 1293 C CA . TYR A 1 165 ? -9.915 14.590 -10.773 1.00 53.19 165 TYR A CA 1
ATOM 1294 C C . TYR A 1 165 ? -10.660 13.776 -9.712 1.00 53.19 165 TYR A C 1
ATOM 1296 O O . TYR A 1 165 ? -10.279 12.654 -9.389 1.00 53.19 165 TYR A O 1
ATOM 1304 N N . ALA A 1 166 ? -11.698 14.389 -9.137 1.00 44.38 166 ALA A N 1
ATOM 1305 C CA . ALA A 1 166 ? -12.454 13.888 -7.989 1.00 44.38 166 ALA A CA 1
ATOM 1306 C C . ALA A 1 166 ? -13.567 12.881 -8.346 1.00 44.38 166 ALA A C 1
ATOM 1308 O O . ALA A 1 166 ? -14.349 12.515 -7.476 1.00 44.38 166 ALA A O 1
ATOM 1309 N N . GLY A 1 167 ? -13.630 12.371 -9.584 1.00 47.00 167 GLY A N 1
ATOM 1310 C CA . GLY A 1 167 ? -14.676 11.444 -10.059 1.00 47.00 167 GLY A CA 1
ATOM 1311 C C . GLY A 1 167 ? -14.694 10.047 -9.403 1.00 47.00 167 GLY A C 1
ATOM 1312 O O . GLY A 1 167 ? -15.317 9.121 -9.921 1.00 47.00 167 GLY A O 1
ATOM 1313 N N . ALA A 1 168 ? -14.006 9.860 -8.274 1.00 47.19 168 ALA A N 1
ATOM 1314 C CA . ALA A 1 168 ? -13.865 8.604 -7.540 1.00 47.19 168 ALA A CA 1
ATOM 1315 C C . ALA A 1 168 ? -14.913 8.422 -6.418 1.00 47.19 168 ALA A C 1
ATOM 1317 O O . ALA A 1 168 ? -14.672 7.694 -5.450 1.00 47.19 168 ALA A O 1
ATOM 1318 N N . ASP A 1 169 ? -16.111 8.996 -6.577 1.00 47.94 169 ASP A N 1
ATOM 1319 C CA . ASP A 1 169 ? -17.259 8.848 -5.660 1.00 47.94 169 ASP A CA 1
ATOM 1320 C C . ASP A 1 169 ? -17.700 7.385 -5.428 1.00 47.94 169 ASP A C 1
ATOM 1322 O O . ASP A 1 169 ? -18.483 7.092 -4.523 1.00 47.94 169 ASP A O 1
ATOM 1326 N N . ALA A 1 170 ? -17.162 6.427 -6.194 1.00 56.94 170 ALA A N 1
ATOM 1327 C CA . ALA A 1 170 ? -17.432 4.999 -6.049 1.00 56.94 170 ALA A CA 1
ATOM 1328 C C . ALA A 1 170 ? -16.224 4.144 -5.629 1.00 56.94 170 ALA A C 1
ATOM 1330 O O . ALA A 1 170 ? -16.408 2.944 -5.423 1.00 56.94 170 ALA A O 1
ATOM 1331 N N . SER A 1 171 ? -15.015 4.705 -5.480 1.00 76.25 171 SER A N 1
ATOM 1332 C CA . SER A 1 171 ? -13.824 3.902 -5.175 1.00 76.25 171 SER A CA 1
ATOM 1333 C C . SER A 1 171 ? -13.949 3.219 -3.815 1.00 76.25 171 SER A C 1
ATOM 1335 O O . SER A 1 171 ? -14.215 3.864 -2.798 1.00 76.25 171 SER A O 1
ATOM 1337 N N . ARG A 1 172 ? -13.769 1.901 -3.792 1.00 88.06 172 ARG A N 1
ATOM 1338 C CA . ARG A 1 172 ? -13.717 1.062 -2.597 1.00 88.06 172 ARG A CA 1
ATOM 1339 C C . ARG A 1 172 ? -12.355 0.403 -2.536 1.00 88.06 172 ARG A C 1
ATOM 1341 O O . ARG A 1 172 ? -11.906 -0.180 -3.519 1.00 88.06 172 ARG A O 1
ATOM 1348 N N . VAL A 1 173 ? -11.709 0.493 -1.383 1.00 92.50 173 VAL A N 1
ATOM 1349 C CA . VAL A 1 173 ? -10.410 -0.137 -1.151 1.00 92.50 173 VAL A CA 1
ATOM 1350 C C . VAL A 1 173 ? -10.505 -0.999 0.093 1.00 92.50 173 VAL A C 1
ATOM 1352 O O . VAL A 1 173 ? -10.835 -0.518 1.174 1.00 92.50 173 VAL A O 1
ATOM 1355 N N . THR A 1 174 ? -10.211 -2.283 -0.059 1.00 97.56 174 THR A N 1
ATOM 1356 C CA . THR A 1 174 ? -10.119 -3.239 1.040 1.00 97.56 174 THR A CA 1
ATOM 1357 C C . THR A 1 174 ? -8.693 -3.758 1.117 1.00 97.56 174 THR A C 1
ATOM 1359 O O . THR A 1 174 ? -8.206 -4.367 0.170 1.00 97.56 174 THR A O 1
ATOM 1362 N N . VAL A 1 175 ? -8.027 -3.544 2.246 1.00 98.44 175 VAL A N 1
ATOM 1363 C CA . VAL A 1 175 ? -6.701 -4.089 2.552 1.00 98.44 175 VAL A CA 1
ATOM 1364 C C . VAL A 1 175 ? -6.864 -5.036 3.730 1.00 98.44 175 VAL A C 1
ATOM 1366 O O . VAL A 1 175 ? -7.100 -4.586 4.854 1.00 98.44 175 VAL A O 1
ATOM 1369 N N . THR A 1 176 ? -6.802 -6.346 3.486 1.00 98.75 176 THR A N 1
ATOM 1370 C CA . THR A 1 176 ? -7.121 -7.327 4.530 1.00 98.75 176 THR A CA 1
ATOM 1371 C C . THR A 1 176 ? -6.284 -8.594 4.541 1.00 98.75 176 THR A C 1
ATOM 1373 O O . THR A 1 176 ? -5.955 -9.134 3.491 1.00 98.75 176 THR A O 1
ATOM 1376 N N . GLY A 1 177 ? -5.947 -9.099 5.730 1.00 98.62 177 GLY A N 1
ATOM 1377 C CA . GLY A 1 177 ? -5.225 -10.366 5.859 1.00 98.62 177 GLY A CA 1
ATOM 1378 C C . GLY A 1 177 ? -3.831 -10.340 5.231 1.00 98.62 177 GLY A C 1
ATOM 1379 O O . GLY A 1 177 ? -3.366 -11.370 4.753 1.00 98.62 177 GLY A O 1
ATOM 1380 N N . ASN A 1 178 ? -3.190 -9.170 5.141 1.00 98.81 178 ASN A N 1
ATOM 1381 C CA . ASN A 1 178 ? -1.821 -9.047 4.637 1.00 98.81 178 ASN A CA 1
ATOM 1382 C C . ASN A 1 178 ? -0.818 -9.024 5.794 1.00 98.81 178 ASN A C 1
ATOM 1384 O O . ASN A 1 178 ? -1.132 -8.592 6.905 1.00 98.81 178 ASN A O 1
ATOM 1388 N N . GLU A 1 179 ? 0.413 -9.430 5.499 1.00 98.62 179 GLU A N 1
ATOM 1389 C CA . GLU A 1 179 ? 1.550 -9.300 6.403 1.00 98.62 179 GLU A CA 1
ATOM 1390 C C . GLU A 1 179 ? 2.501 -8.218 5.880 1.00 98.62 179 GLU A C 1
ATOM 1392 O O . GLU A 1 179 ? 3.086 -8.360 4.806 1.00 98.62 179 GLU A O 1
ATOM 1397 N N . PHE A 1 180 ? 2.680 -7.150 6.653 1.00 97.38 180 PHE A N 1
ATOM 1398 C CA . PHE A 1 180 ? 3.635 -6.079 6.397 1.00 97.38 180 PHE A CA 1
ATOM 1399 C C . PHE A 1 180 ? 4.823 -6.209 7.344 1.00 97.38 180 PHE A C 1
ATOM 1401 O O . PHE A 1 180 ? 4.653 -6.278 8.563 1.00 97.38 180 PHE A O 1
ATOM 1408 N N . ILE A 1 181 ? 6.031 -6.204 6.784 1.00 94.75 181 ILE A N 1
ATOM 1409 C CA . ILE A 1 181 ? 7.279 -6.254 7.547 1.00 94.75 181 ILE A CA 1
ATOM 1410 C C . ILE A 1 181 ? 8.151 -5.077 7.127 1.00 94.75 181 ILE A C 1
ATOM 1412 O O . ILE A 1 181 ? 8.668 -5.055 6.010 1.00 94.75 181 ILE A O 1
ATOM 1416 N N . LEU A 1 182 ? 8.338 -4.109 8.019 1.00 90.31 182 LEU A N 1
ATOM 1417 C CA . LEU A 1 182 ? 9.201 -2.957 7.790 1.00 90.31 182 LEU A CA 1
ATOM 1418 C C . LEU A 1 182 ? 10.527 -3.140 8.535 1.00 90.31 182 LEU A C 1
ATOM 1420 O O . LEU A 1 182 ? 10.566 -3.199 9.758 1.00 90.31 182 LEU A O 1
ATOM 1424 N N . ARG A 1 183 ? 11.614 -3.227 7.773 1.00 87.69 183 ARG A N 1
ATOM 1425 C CA . ARG A 1 183 ? 13.012 -3.351 8.219 1.00 87.69 183 ARG A CA 1
ATOM 1426 C C . ARG A 1 183 ? 13.877 -2.188 7.743 1.00 87.69 183 ARG A C 1
ATOM 1428 O O . ARG A 1 183 ? 15.037 -2.105 8.132 1.00 87.69 183 ARG A O 1
ATOM 1435 N N . GLN A 1 184 ? 13.357 -1.318 6.880 1.00 79.75 184 GLN A N 1
ATOM 1436 C CA . GLN A 1 184 ? 14.055 -0.110 6.444 1.00 79.75 184 GLN A CA 1
ATOM 1437 C C . GLN A 1 184 ? 14.197 0.905 7.593 1.00 79.75 184 GLN A C 1
ATOM 1439 O O . GLN A 1 184 ? 13.316 0.981 8.450 1.00 79.75 184 GLN A O 1
ATOM 1444 N N . PRO A 1 185 ? 15.285 1.700 7.602 1.00 68.44 185 PRO A N 1
ATOM 1445 C CA . PRO A 1 185 ? 15.534 2.696 8.645 1.00 68.44 185 PRO A CA 1
ATOM 1446 C C . PRO A 1 185 ? 14.547 3.873 8.595 1.00 68.44 185 PRO A C 1
ATOM 1448 O O . PRO A 1 185 ? 14.323 4.529 9.609 1.00 68.44 185 PRO A O 1
ATOM 1451 N N . GLY A 1 186 ? 13.965 4.149 7.424 1.00 67.38 186 GLY A N 1
ATOM 1452 C CA . GLY A 1 186 ? 12.991 5.218 7.239 1.00 67.38 186 GLY A CA 1
ATOM 1453 C C . GLY A 1 186 ? 11.621 4.887 7.829 1.00 67.38 186 GLY A C 1
ATOM 1454 O O . GLY A 1 186 ? 11.111 3.774 7.695 1.00 67.38 186 GLY A O 1
ATOM 1455 N N . ASP A 1 187 ? 10.994 5.896 8.424 1.00 68.69 187 ASP A N 1
ATOM 1456 C CA . ASP A 1 187 ? 9.609 5.826 8.865 1.00 68.69 187 ASP A CA 1
ATOM 1457 C C . ASP A 1 187 ? 8.662 6.023 7.680 1.00 68.69 187 ASP A C 1
ATOM 1459 O O . ASP A 1 187 ? 8.525 7.123 7.146 1.00 68.69 187 ASP A O 1
ATOM 1463 N N . LYS A 1 188 ? 8.009 4.938 7.261 1.00 76.25 188 LYS A N 1
ATOM 1464 C CA . LYS A 1 188 ? 7.017 4.938 6.182 1.00 76.25 188 LYS A CA 1
ATOM 1465 C C . LYS A 1 188 ? 5.733 4.258 6.652 1.00 76.25 188 LYS A C 1
ATOM 1467 O O . LYS A 1 188 ? 5.812 3.312 7.445 1.00 76.25 188 LYS A O 1
ATOM 1472 N N . PRO A 1 189 ? 4.564 4.694 6.157 1.00 86.12 189 PRO A N 1
ATOM 1473 C CA . PRO A 1 189 ? 3.334 3.965 6.393 1.00 86.12 189 PRO A CA 1
ATOM 1474 C C . PRO A 1 189 ? 3.348 2.617 5.686 1.00 86.12 189 PRO A C 1
ATOM 1476 O O . PRO A 1 189 ? 3.852 2.495 4.571 1.00 86.12 189 PRO A O 1
ATOM 1479 N N . ALA A 1 190 ? 2.757 1.613 6.330 1.00 92.06 190 ALA A N 1
ATOM 1480 C CA . ALA A 1 190 ? 2.451 0.341 5.686 1.00 92.06 190 ALA A CA 1
ATOM 1481 C C . ALA A 1 190 ? 1.199 0.484 4.809 1.00 92.06 190 ALA A C 1
ATOM 1483 O O . ALA A 1 190 ? 1.133 -0.058 3.707 1.00 92.06 190 ALA A O 1
ATOM 1484 N N . ILE A 1 191 ? 0.213 1.249 5.288 1.00 93.44 191 ILE A N 1
ATOM 1485 C CA . ILE A 1 191 ? -1.033 1.528 4.575 1.00 93.44 191 ILE A CA 1
ATOM 1486 C C . ILE A 1 191 ? -1.331 3.023 4.666 1.00 93.44 191 ILE A C 1
ATOM 1488 O O . ILE A 1 191 ? -1.369 3.584 5.762 1.00 93.44 191 ILE A O 1
ATOM 1492 N N . LEU A 1 192 ? -1.576 3.656 3.521 1.00 89.88 192 LEU A N 1
ATOM 1493 C CA . LEU A 1 192 ? -1.934 5.066 3.423 1.00 89.88 192 LEU A CA 1
ATOM 1494 C C . LEU A 1 192 ? -3.169 5.251 2.536 1.00 89.88 192 LEU A C 1
ATOM 1496 O O . LEU A 1 192 ? -3.205 4.794 1.395 1.00 89.88 192 LEU A O 1
ATOM 1500 N N . ILE A 1 193 ? -4.180 5.930 3.067 1.00 87.19 193 ILE A N 1
ATOM 1501 C CA . ILE A 1 193 ? -5.379 6.333 2.331 1.00 87.19 193 ILE A CA 1
ATOM 1502 C C . ILE A 1 193 ? -5.415 7.861 2.314 1.00 87.19 193 ILE A C 1
ATOM 1504 O O . ILE A 1 193 ? -5.829 8.473 3.295 1.00 87.19 193 ILE A O 1
ATOM 1508 N N . ASP A 1 194 ? -4.953 8.468 1.225 1.00 78.38 194 ASP A N 1
ATOM 1509 C CA . ASP A 1 194 ? -4.752 9.915 1.076 1.00 78.38 194 ASP A CA 1
ATOM 1510 C C . ASP A 1 194 ? -5.301 10.473 -0.251 1.00 78.38 194 ASP A C 1
ATOM 1512 O O . ASP A 1 194 ? -4.724 11.354 -0.885 1.00 78.38 194 ASP A O 1
ATOM 1516 N N . GLY A 1 195 ? -6.458 9.958 -0.672 1.00 74.38 195 GLY A N 1
ATOM 1517 C CA . GLY A 1 195 ? -7.212 10.437 -1.831 1.00 74.38 195 GLY A CA 1
ATOM 1518 C C . GLY A 1 195 ? -8.721 10.306 -1.638 1.00 74.38 195 GLY A C 1
ATOM 1519 O O . GLY A 1 195 ? -9.212 10.114 -0.523 1.00 74.38 195 GLY A O 1
ATOM 1520 N N . THR A 1 196 ? -9.458 10.395 -2.736 1.00 76.12 196 THR A N 1
ATOM 1521 C CA . THR A 1 196 ? -10.911 10.244 -2.816 1.00 76.12 196 THR A CA 1
ATOM 1522 C C . THR A 1 196 ? -11.263 8.760 -2.719 1.00 76.12 196 THR A C 1
ATOM 1524 O O . THR A 1 196 ? -10.742 7.920 -3.463 1.00 76.12 196 THR A O 1
ATOM 1527 N N . VAL A 1 197 ? -12.120 8.415 -1.757 1.00 79.00 197 VAL A N 1
ATOM 1528 C CA . VAL A 1 197 ? -12.562 7.038 -1.517 1.00 79.00 197 VAL A CA 1
ATOM 1529 C C . VAL A 1 197 ? -13.946 7.026 -0.865 1.00 79.00 197 VAL A C 1
ATOM 1531 O O . VAL A 1 197 ? -14.188 7.695 0.135 1.00 79.00 197 VAL A O 1
ATOM 1534 N N . SER A 1 198 ? -14.861 6.220 -1.403 1.00 81.25 198 SER A N 1
ATOM 1535 C CA . SER A 1 198 ? -16.202 6.038 -0.830 1.00 81.25 198 SER A CA 1
ATOM 1536 C C . SER A 1 198 ? -16.180 5.124 0.398 1.00 81.25 198 SER A C 1
ATOM 1538 O O . SER A 1 198 ? -16.911 5.343 1.370 1.00 81.25 198 SER A O 1
ATOM 1540 N N . ARG A 1 199 ? -15.349 4.070 0.359 1.00 87.94 199 ARG A N 1
ATOM 1541 C CA . ARG A 1 199 ? -15.161 3.123 1.465 1.00 87.94 199 ARG A CA 1
ATOM 1542 C C . ARG A 1 199 ? -13.734 2.601 1.541 1.00 87.94 199 ARG A C 1
ATOM 1544 O O . ARG A 1 199 ? -13.209 2.111 0.542 1.00 87.94 199 ARG A O 1
ATOM 1551 N N . ALA A 1 200 ? -13.159 2.625 2.736 1.00 92.12 200 ALA A N 1
ATOM 1552 C CA . ALA A 1 200 ? -11.874 2.009 3.032 1.00 92.12 200 ALA A CA 1
ATOM 1553 C C . ALA A 1 200 ? -12.024 0.979 4.161 1.00 92.12 200 ALA A C 1
ATOM 1555 O O . ALA A 1 200 ? -12.445 1.308 5.269 1.00 92.12 200 ALA A O 1
ATOM 1556 N N . PHE A 1 201 ? -11.673 -0.275 3.892 1.00 96.62 201 PHE A N 1
ATOM 1557 C CA . PHE A 1 201 ? -11.694 -1.359 4.873 1.00 96.62 201 PHE A CA 1
ATOM 1558 C C . PHE A 1 201 ? -10.272 -1.862 5.102 1.00 96.62 201 PHE A C 1
ATOM 1560 O O . PHE A 1 201 ? -9.683 -2.477 4.220 1.00 96.62 201 PHE A O 1
ATOM 1567 N N . ILE A 1 202 ? -9.718 -1.612 6.284 1.00 98.12 202 ILE A N 1
ATOM 1568 C CA . ILE A 1 202 ? -8.363 -2.022 6.657 1.00 98.12 202 ILE A CA 1
ATOM 1569 C C . ILE A 1 202 ? -8.489 -3.028 7.792 1.00 98.12 202 ILE A C 1
ATOM 1571 O O . ILE A 1 202 ? -8.732 -2.653 8.943 1.00 98.12 202 ILE A O 1
ATOM 1575 N N . LYS A 1 203 ? -8.418 -4.315 7.449 1.00 98.38 203 LYS A N 1
ATOM 1576 C CA . LYS A 1 203 ? -8.883 -5.386 8.331 1.00 98.38 203 LYS A CA 1
ATOM 1577 C C . LYS A 1 203 ? -7.904 -6.529 8.515 1.00 98.38 203 LYS A C 1
ATOM 1579 O O . LYS A 1 203 ? -7.447 -7.091 7.529 1.00 98.38 203 LYS A O 1
ATOM 1584 N N . ASP A 1 204 ? -7.694 -6.964 9.748 1.00 98.56 204 ASP A N 1
ATOM 1585 C CA . ASP A 1 204 ? -7.030 -8.241 10.038 1.00 98.56 204 ASP A CA 1
ATOM 1586 C C . ASP A 1 204 ? -5.618 -8.341 9.416 1.00 98.56 204 ASP A C 1
ATOM 1588 O O . ASP A 1 204 ? -5.186 -9.409 8.986 1.00 98.56 204 ASP A O 1
ATOM 1592 N N . ASN A 1 205 ? -4.904 -7.213 9.300 1.00 98.75 205 ASN A N 1
ATOM 1593 C CA . ASN A 1 205 ? -3.518 -7.190 8.829 1.00 98.75 205 ASN A CA 1
ATOM 1594 C C . ASN A 1 205 ? -2.546 -7.328 10.008 1.00 98.75 205 ASN A C 1
ATOM 1596 O O . ASN A 1 205 ? -2.817 -6.851 11.111 1.00 98.75 205 ASN A O 1
ATOM 1600 N N . ILE A 1 206 ? -1.380 -7.915 9.744 1.00 98.50 206 ILE A N 1
ATOM 1601 C CA . ILE A 1 206 ? -0.249 -7.957 10.676 1.00 98.50 206 ILE A CA 1
ATOM 1602 C C . ILE A 1 206 ? 0.795 -6.966 10.171 1.00 98.50 206 ILE A C 1
ATOM 1604 O O . ILE A 1 206 ? 1.278 -7.110 9.051 1.00 98.50 206 ILE A O 1
ATOM 1608 N N . ILE A 1 207 ? 1.138 -5.961 10.971 1.00 96.88 207 ILE A N 1
ATOM 1609 C CA . ILE A 1 207 ? 2.036 -4.871 10.590 1.00 96.88 207 ILE A CA 1
ATOM 1610 C C . ILE A 1 207 ? 3.153 -4.784 11.628 1.00 96.88 207 ILE A C 1
ATOM 1612 O O . ILE A 1 207 ? 2.912 -4.399 12.769 1.00 96.88 207 ILE A O 1
ATOM 1616 N N . ARG A 1 208 ? 4.376 -5.165 11.243 1.00 93.88 208 ARG A N 1
ATOM 1617 C CA . ARG A 1 208 ? 5.518 -5.278 12.165 1.00 93.88 208 ARG A CA 1
ATOM 1618 C C . ARG A 1 208 ? 6.696 -4.435 11.698 1.00 93.88 208 ARG A C 1
ATOM 1620 O O . ARG A 1 208 ? 7.134 -4.563 10.552 1.00 93.88 208 ARG A O 1
ATOM 1627 N N . LYS A 1 209 ? 7.213 -3.586 12.586 1.00 90.44 209 LYS A N 1
ATOM 1628 C CA . LYS A 1 209 ? 8.457 -2.848 12.394 1.00 90.44 209 LYS A CA 1
ATOM 1629 C C . LYS A 1 209 ? 9.533 -3.596 13.155 1.00 90.44 209 LYS A C 1
ATOM 1631 O O . LYS A 1 209 ? 9.543 -3.635 14.381 1.00 90.44 209 LYS A O 1
ATOM 1636 N N . GLU A 1 210 ? 10.411 -4.234 12.404 1.00 89.00 210 GLU A N 1
ATOM 1637 C CA . GLU A 1 210 ? 11.503 -5.037 12.933 1.00 89.00 210 GLU A CA 1
ATOM 1638 C C . GLU A 1 210 ? 12.793 -4.211 12.964 1.00 89.00 210 GLU A C 1
ATOM 1640 O O . GLU A 1 210 ? 12.951 -3.232 12.230 1.00 89.00 210 GLU A O 1
ATOM 1645 N N . THR A 1 211 ? 13.748 -4.626 13.798 1.00 82.38 211 THR A N 1
ATOM 1646 C CA . THR A 1 211 ? 15.089 -4.037 13.824 1.00 82.38 211 THR A CA 1
ATOM 1647 C C . THR A 1 211 ? 15.711 -4.055 12.429 1.00 82.38 211 THR A C 1
ATOM 1649 O O . THR A 1 211 ? 15.817 -5.108 11.794 1.00 82.38 211 THR A O 1
ATOM 1652 N N . THR A 1 212 ? 16.165 -2.891 11.961 1.00 76.19 212 THR A N 1
ATOM 1653 C CA . THR A 1 212 ? 16.923 -2.789 10.714 1.00 76.19 212 THR A CA 1
ATOM 1654 C C . THR A 1 212 ? 18.237 -3.548 10.846 1.00 76.19 212 THR A C 1
ATOM 1656 O O . THR A 1 212 ? 19.114 -3.146 11.603 1.00 76.19 212 THR A O 1
ATOM 1659 N N . TYR A 1 213 ? 18.388 -4.622 10.074 1.00 72.00 213 TYR A N 1
ATOM 1660 C CA . TYR A 1 213 ? 19.672 -5.303 9.861 1.00 72.00 213 TYR A CA 1
ATOM 1661 C C . TYR A 1 213 ? 20.297 -4.952 8.501 1.00 72.00 213 TYR A C 1
ATOM 1663 O O . TYR A 1 213 ? 21.384 -5.417 8.169 1.00 72.00 213 TYR A O 1
ATOM 1671 N N . LEU A 1 214 ? 19.588 -4.168 7.686 1.00 73.94 214 LEU A N 1
ATOM 1672 C CA . LEU A 1 214 ? 20.034 -3.765 6.360 1.00 73.94 214 LEU A CA 1
ATOM 1673 C C . LEU A 1 214 ? 20.991 -2.577 6.484 1.00 73.94 214 LEU A C 1
ATOM 1675 O O . LEU A 1 214 ? 20.637 -1.537 7.040 1.00 73.94 214 LEU A O 1
ATOM 1679 N N . THR A 1 215 ? 22.195 -2.728 5.944 1.00 78.88 215 THR A N 1
ATOM 1680 C CA . THR A 1 215 ? 23.174 -1.650 5.812 1.00 78.88 215 THR A CA 1
ATOM 1681 C C . THR A 1 215 ? 23.233 -1.204 4.357 1.00 78.88 215 THR A C 1
ATOM 1683 O O . THR A 1 215 ? 23.281 -2.019 3.438 1.00 78.88 215 THR A O 1
ATOM 1686 N N . PHE A 1 216 ? 23.207 0.110 4.148 1.00 82.88 216 PHE A N 1
ATOM 1687 C CA . PHE A 1 216 ? 23.227 0.720 2.821 1.00 82.88 216 PHE A CA 1
ATOM 1688 C C . PHE A 1 216 ? 24.385 1.698 2.734 1.00 82.88 216 PHE A C 1
ATOM 1690 O O . PHE A 1 216 ? 24.596 2.491 3.655 1.00 82.88 216 PHE A O 1
ATOM 1697 N N . THR A 1 217 ? 25.116 1.643 1.627 1.00 86.12 217 THR A N 1
ATOM 1698 C CA . THR A 1 217 ? 26.200 2.585 1.333 1.00 86.12 217 THR A CA 1
ATOM 1699 C C . THR A 1 217 ? 25.643 3.968 0.996 1.00 86.12 217 THR A C 1
ATOM 1701 O O . THR A 1 217 ? 24.526 4.095 0.488 1.00 86.12 217 THR A O 1
ATOM 1704 N N . ASP A 1 218 ? 26.440 5.016 1.209 1.00 84.12 218 ASP A N 1
ATOM 1705 C CA . ASP A 1 218 ? 26.064 6.376 0.801 1.00 84.12 218 ASP A CA 1
ATOM 1706 C C . ASP A 1 218 ? 25.811 6.469 -0.709 1.00 84.12 218 ASP A C 1
ATOM 1708 O O . ASP A 1 218 ? 24.911 7.184 -1.139 1.00 84.12 218 ASP A O 1
ATOM 1712 N N . ALA A 1 219 ? 26.545 5.691 -1.512 1.00 82.69 219 ALA A N 1
ATOM 1713 C CA . ALA A 1 219 ? 26.343 5.602 -2.956 1.00 82.69 219 ALA A CA 1
ATOM 1714 C C . ALA A 1 219 ? 24.954 5.047 -3.316 1.00 82.69 219 ALA A C 1
ATOM 1716 O O . ALA A 1 219 ? 24.273 5.610 -4.167 1.00 82.69 219 ALA A O 1
ATOM 1717 N N . GLN A 1 220 ? 24.496 3.991 -2.634 1.00 83.88 220 GLN A N 1
ATOM 1718 C CA . GLN A 1 220 ? 23.147 3.443 -2.826 1.00 83.88 220 GLN A CA 1
ATOM 1719 C C . GLN A 1 220 ? 22.068 4.464 -2.455 1.00 83.88 220 GLN A C 1
ATOM 1721 O O . GLN A 1 220 ? 21.136 4.689 -3.226 1.00 83.88 220 GLN A O 1
ATOM 1726 N N . ARG A 1 221 ? 22.229 5.143 -1.312 1.00 83.12 221 ARG A N 1
ATOM 1727 C CA . ARG A 1 221 ? 21.309 6.211 -0.892 1.00 83.12 221 ARG A CA 1
ATOM 1728 C C . ARG A 1 221 ? 21.297 7.371 -1.883 1.00 83.12 221 ARG A C 1
ATOM 1730 O O . ARG A 1 221 ? 20.238 7.917 -2.167 1.00 83.12 221 ARG A O 1
ATOM 1737 N N . GLU A 1 222 ? 22.449 7.748 -2.430 1.00 80.00 222 GLU A N 1
ATOM 1738 C CA . GLU A 1 222 ? 22.551 8.800 -3.445 1.00 80.00 222 GLU A CA 1
ATOM 1739 C C . GLU A 1 222 ? 21.879 8.389 -4.764 1.00 80.00 222 GLU A C 1
ATOM 1741 O O . GLU A 1 222 ? 21.128 9.178 -5.341 1.00 80.00 222 GLU A O 1
ATOM 1746 N N . ASN A 1 223 ? 22.054 7.137 -5.200 1.00 77.56 223 ASN A N 1
ATOM 1747 C CA . ASN A 1 223 ? 21.391 6.603 -6.392 1.00 77.56 223 ASN A CA 1
ATOM 1748 C C . ASN A 1 223 ? 19.861 6.674 -6.266 1.00 77.56 223 ASN A C 1
ATOM 1750 O O . ASN A 1 223 ? 19.162 6.973 -7.235 1.00 77.56 223 ASN A O 1
ATOM 1754 N N . GLU A 1 224 ? 19.324 6.484 -5.063 1.00 77.75 224 GLU A N 1
ATOM 1755 C CA . GLU A 1 224 ? 17.885 6.545 -4.800 1.00 77.75 224 GLU A CA 1
ATOM 1756 C C . GLU A 1 224 ? 17.278 7.954 -4.859 1.00 77.75 224 GLU A C 1
ATOM 1758 O O . GLU A 1 224 ? 16.081 8.073 -5.134 1.00 77.75 224 GLU A O 1
ATOM 1763 N N . LYS A 1 225 ? 18.074 9.017 -4.656 1.00 68.75 225 LYS A N 1
ATOM 1764 C CA . LYS A 1 225 ? 17.597 10.418 -4.591 1.00 68.75 225 LYS A CA 1
ATOM 1765 C C . LYS A 1 225 ? 17.093 10.976 -5.920 1.00 68.75 225 LYS A C 1
ATOM 1767 O O . LYS A 1 225 ? 16.454 12.030 -5.947 1.00 68.75 225 LYS A O 1
ATOM 1772 N N . SER A 1 226 ? 17.372 10.304 -7.036 1.00 56.84 226 SER A N 1
ATOM 1773 C CA . SER A 1 226 ? 16.782 10.697 -8.318 1.00 56.84 226 SER A CA 1
ATOM 1774 C C . SER A 1 226 ? 15.263 10.495 -8.271 1.00 56.84 226 SER A C 1
ATOM 1776 O O . SER A 1 226 ? 14.809 9.464 -7.769 1.00 56.84 226 SER A O 1
ATOM 1778 N N . PRO A 1 227 ? 14.465 11.437 -8.802 1.00 48.62 227 PRO A N 1
ATOM 1779 C CA . PRO A 1 227 ? 13.024 11.432 -8.607 1.00 48.62 227 PRO A CA 1
ATOM 1780 C C . PRO A 1 227 ? 12.409 10.123 -9.113 1.00 48.62 227 PRO A C 1
ATOM 1782 O O . PRO A 1 227 ? 12.725 9.686 -10.227 1.00 48.62 227 PRO A O 1
ATOM 1785 N N . PRO A 1 228 ? 11.525 9.486 -8.331 1.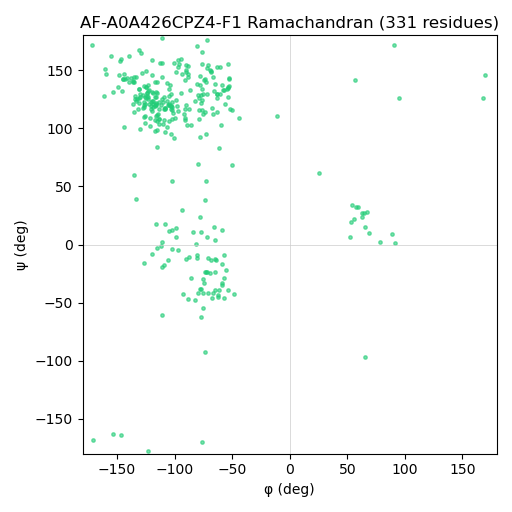00 45.94 228 PRO A N 1
ATOM 1786 C CA . PRO A 1 228 ? 10.667 8.466 -8.887 1.00 45.94 228 PRO A CA 1
ATOM 1787 C C . PRO A 1 228 ? 9.761 9.107 -9.934 1.00 45.94 228 PRO A C 1
ATOM 1789 O O . PRO A 1 228 ? 9.137 10.141 -9.699 1.00 45.94 228 PRO A O 1
ATOM 1792 N N . ARG A 1 229 ? 9.707 8.508 -11.121 1.00 42.06 229 ARG A N 1
ATOM 1793 C CA . ARG A 1 229 ? 8.855 8.978 -12.213 1.00 42.06 229 ARG A CA 1
ATOM 1794 C C . ARG A 1 229 ? 7.424 8.490 -11.965 1.00 42.06 229 ARG A C 1
ATOM 1796 O O . ARG A 1 229 ? 6.949 7.590 -12.644 1.00 42.06 229 ARG A O 1
ATOM 1803 N N . PHE A 1 230 ? 6.762 9.036 -10.942 1.00 43.41 230 PHE A N 1
ATOM 1804 C CA . PHE A 1 230 ? 5.382 8.665 -10.586 1.00 43.41 230 PHE A CA 1
ATOM 1805 C C . PHE A 1 230 ? 4.311 9.348 -11.422 1.00 43.41 230 PHE A C 1
ATOM 1807 O O . PHE A 1 230 ? 3.136 9.067 -11.247 1.00 43.41 230 PHE A O 1
ATOM 1814 N N . MET A 1 231 ? 4.690 10.188 -12.372 1.00 38.34 231 MET A N 1
ATOM 1815 C CA . MET A 1 231 ? 3.731 10.838 -13.243 1.00 38.34 231 MET A CA 1
ATOM 1816 C C . MET A 1 231 ? 4.198 10.639 -14.675 1.00 38.34 231 MET A C 1
ATOM 1818 O O . MET A 1 231 ? 5.089 11.327 -15.176 1.00 38.34 231 MET A O 1
ATOM 1822 N N . LEU A 1 232 ? 3.585 9.657 -15.337 1.00 34.59 232 LEU A N 1
ATOM 1823 C CA . LEU A 1 232 ? 3.304 9.825 -16.756 1.00 34.59 232 LEU A CA 1
ATOM 1824 C C . LEU A 1 232 ? 2.623 11.204 -16.836 1.00 34.59 232 LEU A C 1
ATOM 1826 O O . LEU A 1 232 ? 1.602 11.396 -16.196 1.00 34.59 232 LEU A O 1
ATOM 1830 N N . TYR A 1 233 ? 3.256 12.170 -17.504 1.00 35.56 233 TYR A N 1
ATOM 1831 C CA . TYR A 1 233 ? 2.738 13.520 -17.795 1.00 35.56 233 TYR A CA 1
ATOM 1832 C C . TYR A 1 233 ? 3.002 14.696 -16.832 1.00 35.56 233 TYR A C 1
ATOM 1834 O O . TYR A 1 233 ? 2.646 15.811 -17.205 1.00 35.56 233 TYR A O 1
ATOM 1842 N N . SER A 1 234 ? 3.722 14.567 -15.707 1.00 32.16 234 SER A N 1
ATOM 1843 C CA . SER A 1 234 ? 4.201 15.784 -15.017 1.00 32.16 234 SER A CA 1
ATOM 1844 C C . SER A 1 234 ? 5.545 16.230 -15.587 1.00 32.16 234 SER A C 1
ATOM 1846 O O . SER A 1 234 ? 6.556 15.532 -15.448 1.00 32.16 234 SER A O 1
A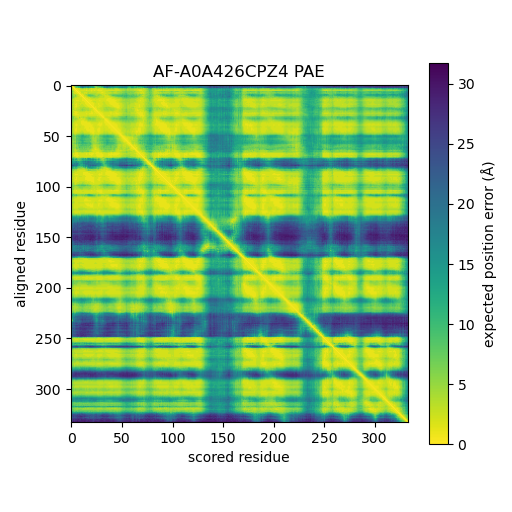TOM 1848 N N . GLU A 1 235 ? 5.595 17.408 -16.193 1.00 30.91 235 GLU A N 1
ATOM 1849 C CA . GLU A 1 235 ? 6.859 18.090 -16.447 1.00 30.91 235 GLU A CA 1
ATOM 1850 C C . GLU A 1 235 ? 7.574 18.350 -15.110 1.00 30.91 235 GLU A C 1
ATOM 1852 O O . GLU A 1 235 ? 7.188 19.224 -14.344 1.00 30.91 235 GLU A O 1
ATOM 1857 N N . ASN A 1 236 ? 8.592 17.531 -14.819 1.00 34.47 236 ASN A N 1
ATOM 1858 C CA . ASN A 1 236 ? 9.752 17.805 -13.963 1.00 34.47 236 ASN A CA 1
ATOM 1859 C C . ASN A 1 236 ? 9.582 18.879 -12.868 1.00 34.47 236 ASN A C 1
ATOM 1861 O O . ASN A 1 236 ? 10.355 19.839 -12.828 1.00 34.47 236 ASN A O 1
ATOM 1865 N N . LYS A 1 237 ? 8.669 18.696 -11.910 1.00 36.25 237 LYS A N 1
ATOM 1866 C CA . LYS A 1 237 ? 8.743 19.453 -10.657 1.00 36.25 237 LYS A CA 1
ATOM 1867 C C . LYS A 1 237 ? 8.987 18.531 -9.479 1.00 36.25 237 LYS A C 1
ATOM 1869 O O . LYS A 1 237 ? 8.182 17.708 -9.070 1.00 36.25 237 LYS A O 1
ATOM 1874 N N . ALA A 1 238 ? 10.193 18.705 -8.959 1.00 34.88 238 ALA A N 1
ATOM 1875 C CA . ALA A 1 238 ? 10.799 18.112 -7.784 1.00 34.88 238 ALA A CA 1
ATOM 1876 C C . ALA A 1 238 ? 10.038 18.375 -6.467 1.00 34.88 238 ALA A C 1
ATOM 1878 O O . ALA A 1 238 ? 10.603 18.167 -5.403 1.00 34.88 238 ALA A O 1
ATOM 1879 N N . GLU A 1 239 ? 8.811 18.874 -6.505 1.00 35.88 239 GLU A N 1
ATOM 1880 C CA . GLU A 1 239 ? 8.115 19.424 -5.340 1.00 35.88 239 GLU A CA 1
ATOM 1881 C C . GLU A 1 239 ? 6.947 18.524 -4.909 1.00 35.88 239 GLU A C 1
ATOM 1883 O O . GLU A 1 239 ? 6.634 18.479 -3.726 1.00 35.88 239 GLU A O 1
ATOM 1888 N N . ASP A 1 240 ? 6.460 17.638 -5.790 1.00 37.97 240 ASP A N 1
ATOM 1889 C CA . ASP A 1 240 ? 5.469 16.587 -5.475 1.00 37.97 240 ASP A CA 1
ATOM 1890 C C . ASP A 1 240 ? 6.092 15.372 -4.744 1.00 37.97 240 ASP A C 1
ATOM 1892 O O . ASP A 1 240 ? 5.602 14.243 -4.781 1.00 37.97 240 ASP A O 1
ATOM 1896 N N . ARG A 1 241 ? 7.228 15.610 -4.075 1.00 42.31 241 ARG A N 1
ATOM 1897 C CA . ARG A 1 241 ? 8.109 14.641 -3.404 1.00 42.31 241 ARG A CA 1
ATOM 1898 C C . ARG A 1 241 ? 7.538 14.048 -2.113 1.00 42.31 241 ARG A C 1
ATOM 1900 O O . ARG A 1 241 ? 8.260 13.308 -1.456 1.00 42.31 241 ARG A O 1
ATOM 1907 N N . GLU A 1 242 ? 6.287 14.298 -1.731 1.00 37.16 242 GLU A N 1
ATOM 1908 C CA . GLU A 1 242 ? 5.732 13.927 -0.411 1.00 37.16 242 GLU A CA 1
ATOM 1909 C C . GLU A 1 242 ? 5.444 12.420 -0.201 1.00 37.16 242 GLU A C 1
ATOM 1911 O O . GLU A 1 242 ? 4.486 12.023 0.452 1.00 37.16 242 GLU A O 1
ATOM 1916 N N . LEU A 1 243 ? 6.313 11.548 -0.711 1.00 40.44 243 LEU A N 1
ATOM 1917 C CA . LEU A 1 243 ? 6.570 10.231 -0.121 1.00 40.44 243 LEU A CA 1
ATOM 1918 C C . LEU A 1 243 ? 7.986 10.134 0.482 1.00 40.44 243 LEU A C 1
ATOM 1920 O O . LEU A 1 243 ? 8.353 9.097 1.038 1.00 40.44 243 LEU A O 1
ATOM 1924 N N . THR A 1 244 ? 8.799 11.196 0.395 1.00 37.47 244 THR A N 1
ATOM 1925 C CA . THR A 1 244 ? 10.089 11.287 1.084 1.00 37.47 244 THR A CA 1
ATOM 1926 C C . THR A 1 244 ? 9.864 11.616 2.554 1.00 37.47 244 THR A C 1
ATOM 1928 O O . THR A 1 244 ? 9.792 12.787 2.900 1.00 37.47 244 THR A O 1
ATOM 1931 N N . CYS A 1 245 ? 9.780 10.599 3.412 1.00 36.41 245 CYS A N 1
ATOM 1932 C CA . CYS A 1 245 ? 10.118 10.653 4.846 1.00 36.41 245 CYS A CA 1
ATOM 1933 C C . CYS A 1 245 ? 9.473 11.758 5.728 1.00 36.41 245 CYS A C 1
ATOM 1935 O O . CYS A 1 245 ? 9.876 11.897 6.880 1.00 36.41 245 CYS A O 1
ATOM 1937 N N . SER A 1 246 ? 8.524 12.559 5.228 1.00 33.28 246 SER A N 1
ATOM 1938 C CA . SER A 1 246 ? 8.022 13.776 5.888 1.00 33.28 246 SER A CA 1
ATOM 1939 C C . SER A 1 246 ? 6.598 13.640 6.427 1.00 33.28 246 SER A C 1
ATOM 1941 O O . SER A 1 246 ? 6.199 14.414 7.296 1.00 33.28 246 SER A O 1
ATOM 1943 N N . THR A 1 247 ? 5.835 12.646 5.970 1.00 44.38 247 THR A N 1
ATOM 1944 C CA . THR A 1 247 ? 4.534 12.301 6.550 1.00 44.38 247 THR A CA 1
ATOM 1945 C C . THR A 1 247 ? 4.778 11.528 7.851 1.00 44.38 247 THR A C 1
ATOM 1947 O O . THR A 1 247 ? 5.568 10.583 7.847 1.00 44.38 247 THR A O 1
ATOM 1950 N N . PRO A 1 248 ? 4.169 11.912 8.988 1.00 48.97 248 PRO A N 1
ATOM 1951 C CA . PRO A 1 248 ? 4.486 11.316 10.280 1.00 48.97 248 PRO A CA 1
ATOM 1952 C C . PRO A 1 248 ? 4.393 9.783 10.260 1.00 48.97 248 PRO A C 1
ATOM 1954 O O . PRO A 1 248 ? 3.431 9.219 9.748 1.00 48.97 248 PRO A O 1
ATOM 1957 N N . ALA A 1 249 ? 5.401 9.160 10.878 1.00 68.88 249 ALA A N 1
ATOM 1958 C CA . ALA A 1 249 ? 5.666 7.733 11.065 1.00 68.88 249 ALA A CA 1
ATOM 1959 C C . ALA A 1 249 ? 4.485 6.913 11.625 1.00 68.88 249 ALA A C 1
ATOM 1961 O O . ALA A 1 249 ? 4.519 6.472 12.775 1.00 68.88 249 ALA A O 1
ATOM 1962 N N . THR A 1 250 ? 3.420 6.736 10.844 1.00 87.19 250 THR A N 1
ATOM 1963 C CA . THR A 1 250 ? 2.215 5.994 11.235 1.00 87.19 250 THR A CA 1
ATOM 1964 C C . THR A 1 250 ? 2.156 4.655 10.523 1.00 87.19 250 THR A C 1
ATOM 1966 O O . THR A 1 250 ? 2.447 4.611 9.336 1.00 87.19 250 THR A O 1
ATOM 1969 N N . ALA A 1 251 ? 1.768 3.567 11.189 1.00 92.69 251 ALA A N 1
ATOM 1970 C CA . ALA A 1 251 ? 1.630 2.279 10.500 1.00 92.69 251 ALA A CA 1
ATOM 1971 C C . ALA A 1 251 ? 0.461 2.310 9.498 1.00 92.69 251 ALA A C 1
ATOM 1973 O O . ALA A 1 251 ? 0.611 1.915 8.339 1.00 92.69 251 ALA A O 1
ATOM 1974 N N . ILE A 1 252 ? -0.682 2.843 9.942 1.00 94.56 252 ILE A N 1
ATOM 1975 C CA . ILE A 1 252 ? -1.870 3.108 9.126 1.00 94.56 252 ILE A CA 1
ATOM 1976 C C . ILE A 1 252 ? -2.158 4.612 9.151 1.00 94.56 252 ILE A C 1
ATOM 1978 O O . ILE A 1 252 ? -2.312 5.203 10.224 1.00 94.56 252 ILE A O 1
ATOM 1982 N N . GLY A 1 253 ? -2.215 5.233 7.974 1.00 91.25 253 GLY A N 1
ATOM 1983 C CA . GLY A 1 253 ? -2.541 6.646 7.784 1.00 91.25 253 GLY A CA 1
ATOM 1984 C C . GLY A 1 253 ? -3.844 6.819 7.010 1.00 91.25 253 GLY A C 1
ATOM 1985 O O . GLY A 1 253 ? -4.024 6.212 5.954 1.00 91.25 253 GLY A O 1
ATOM 1986 N N . ILE A 1 254 ? -4.752 7.643 7.530 1.00 88.75 254 ILE A N 1
ATOM 1987 C CA . ILE A 1 254 ? -6.043 7.968 6.913 1.00 88.75 254 ILE A CA 1
ATOM 1988 C C . ILE A 1 254 ? -6.146 9.489 6.812 1.00 88.75 254 ILE A C 1
ATOM 1990 O O . ILE A 1 254 ? -6.398 10.163 7.802 1.00 88.75 254 ILE A O 1
ATOM 1994 N N . ALA A 1 255 ? -5.963 10.029 5.616 1.00 80.75 255 ALA A N 1
ATOM 1995 C CA . ALA A 1 255 ? -6.085 11.453 5.324 1.00 80.75 255 ALA A CA 1
ATOM 1996 C C . ALA A 1 255 ? -6.886 11.656 4.024 1.00 80.75 255 ALA A C 1
ATOM 1998 O O . ALA A 1 255 ? -6.349 12.176 3.045 1.00 80.75 255 ALA A O 1
ATOM 1999 N N . PRO A 1 256 ? -8.147 11.183 3.966 1.00 71.25 256 PRO A N 1
ATOM 2000 C CA . PRO A 1 256 ? -8.912 11.162 2.732 1.00 71.25 256 PRO A CA 1
ATOM 2001 C C . PRO A 1 256 ? -9.259 12.577 2.276 1.00 71.25 256 PRO A C 1
ATOM 2003 O O . PRO A 1 256 ? -9.465 13.490 3.076 1.00 71.25 256 PRO A O 1
ATOM 2006 N N . GLU A 1 257 ? -9.362 12.745 0.967 1.00 68.19 257 GLU A N 1
ATOM 2007 C CA . GLU A 1 257 ? -9.674 14.037 0.358 1.00 68.19 257 GLU A CA 1
ATOM 2008 C C . GLU A 1 257 ? -11.185 14.290 0.291 1.00 68.19 257 GLU A C 1
ATOM 2010 O O . GLU A 1 257 ? -11.619 15.436 0.398 1.00 68.19 257 GLU A O 1
ATOM 2015 N N . SER A 1 258 ? -11.987 13.225 0.204 1.00 62.81 258 SER A N 1
ATOM 2016 C CA . SER A 1 258 ? -13.451 13.266 0.224 1.00 62.81 258 SER A CA 1
ATOM 2017 C C . SER A 1 258 ? -14.037 12.294 1.254 1.00 62.81 258 SER A C 1
ATOM 2019 O O . SER A 1 258 ? -13.350 11.426 1.799 1.00 62.81 258 SER A O 1
ATOM 2021 N N . THR A 1 259 ? -15.319 12.468 1.578 1.00 61.62 259 THR A N 1
ATOM 2022 C CA . THR A 1 259 ? -15.978 11.735 2.665 1.00 61.62 259 THR A CA 1
ATOM 2023 C C . THR A 1 259 ? -16.538 10.386 2.247 1.00 61.62 259 THR A C 1
ATOM 2025 O O . THR A 1 259 ? -17.322 10.290 1.305 1.00 61.62 259 THR A O 1
ATOM 2028 N N . GLY A 1 260 ? -16.243 9.378 3.064 1.00 74.94 260 GLY A N 1
ATOM 2029 C CA . GLY A 1 260 ? -16.798 8.038 2.974 1.00 74.94 260 GLY A CA 1
ATOM 2030 C C . GLY A 1 260 ? -16.799 7.325 4.329 1.00 74.94 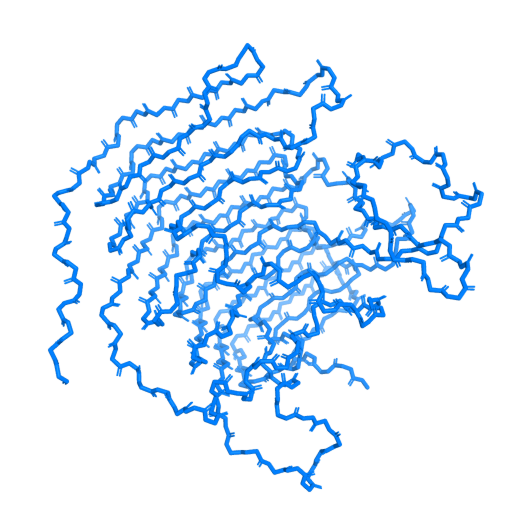260 GLY A C 1
ATOM 2031 O O . GLY A 1 260 ? -16.661 7.945 5.390 1.00 74.94 260 GLY A O 1
ATOM 2032 N N . MET A 1 261 ? -16.946 6.000 4.293 1.00 87.12 261 MET A N 1
ATOM 2033 C CA . MET A 1 261 ? -16.804 5.139 5.471 1.00 87.12 261 MET A CA 1
ATOM 2034 C C . MET A 1 261 ? -15.414 4.501 5.509 1.00 87.12 261 MET A C 1
ATOM 2036 O O . MET A 1 261 ? -15.053 3.759 4.601 1.00 87.12 261 MET A O 1
ATOM 2040 N N . THR A 1 262 ? -14.684 4.689 6.602 1.00 91.38 262 THR A N 1
ATOM 2041 C CA . THR A 1 262 ? -13.422 3.999 6.871 1.00 91.38 262 THR A CA 1
ATOM 2042 C C . THR A 1 262 ? -13.555 3.126 8.113 1.00 91.38 262 THR A C 1
ATOM 2044 O O . THR A 1 262 ? -13.946 3.598 9.180 1.00 91.38 262 THR A O 1
ATOM 2047 N N . LEU A 1 263 ? -13.214 1.847 7.985 1.00 95.38 263 LEU A N 1
ATOM 2048 C CA . LEU A 1 263 ? -13.152 0.891 9.088 1.00 95.38 263 LEU A CA 1
ATOM 2049 C C . LEU A 1 263 ? -11.726 0.357 9.207 1.00 95.38 263 LEU A C 1
ATOM 2051 O O . LEU A 1 263 ? -11.208 -0.240 8.264 1.00 95.38 263 LEU A O 1
ATOM 2055 N N . VAL A 1 264 ? -11.134 0.520 10.386 1.00 97.50 264 VAL A N 1
ATOM 2056 C CA . VAL A 1 264 ? -9.852 -0.073 10.772 1.00 97.50 264 VAL A CA 1
ATOM 2057 C C . VAL A 1 264 ? -10.115 -1.078 11.881 1.00 97.50 264 VAL A C 1
ATOM 2059 O O . VAL A 1 264 ? -10.460 -0.685 12.999 1.00 97.50 264 VAL A O 1
ATOM 2062 N N . GLN A 1 265 ? -10.011 -2.370 11.575 1.00 98.31 265 GLN A N 1
ATOM 2063 C CA . GLN A 1 265 ? -10.440 -3.418 12.498 1.00 98.31 265 GLN A CA 1
ATOM 2064 C C . GLN A 1 265 ? -9.514 -4.627 12.550 1.00 98.31 265 GLN A C 1
ATOM 2066 O O . GLN A 1 265 ? -9.066 -5.098 11.515 1.00 98.31 265 GLN A O 1
ATOM 2071 N N . GLY A 1 266 ? -9.286 -5.175 13.746 1.00 98.25 266 GLY A N 1
ATOM 2072 C CA . GLY A 1 266 ? -8.626 -6.479 13.896 1.00 98.25 266 GLY A CA 1
ATOM 2073 C C . GLY A 1 266 ? -7.145 -6.495 13.513 1.00 98.25 266 GLY A C 1
ATOM 2074 O O . GLY A 1 266 ? -6.557 -7.566 13.399 1.00 98.25 266 GLY A O 1
ATOM 2075 N N . ASN A 1 267 ? -6.525 -5.334 13.279 1.00 98.56 267 ASN A N 1
ATOM 2076 C CA . ASN A 1 267 ? -5.120 -5.275 12.887 1.00 98.56 267 ASN A CA 1
ATOM 2077 C C . ASN A 1 267 ? -4.213 -5.469 14.110 1.00 98.56 267 ASN A C 1
ATOM 2079 O O . ASN A 1 267 ? -4.515 -4.973 15.198 1.00 98.56 267 ASN A O 1
ATOM 2083 N N . ILE A 1 268 ? -3.080 -6.138 13.905 1.00 98.19 268 ILE A N 1
ATOM 2084 C CA . ILE A 1 268 ? -1.989 -6.250 14.879 1.00 98.19 268 ILE A CA 1
ATOM 2085 C C . ILE A 1 268 ? -0.861 -5.336 14.404 1.00 98.19 268 ILE A C 1
ATOM 2087 O O . ILE A 1 268 ? -0.364 -5.512 13.292 1.00 98.19 268 ILE A O 1
ATOM 2091 N N . ILE A 1 269 ? -0.485 -4.347 15.215 1.00 96.62 269 ILE A N 1
ATOM 2092 C CA . ILE A 1 269 ? 0.502 -3.319 14.866 1.00 96.62 269 ILE A CA 1
ATOM 2093 C C . ILE A 1 269 ? 1.585 -3.267 15.943 1.00 96.62 269 ILE A C 1
ATOM 2095 O O . ILE A 1 269 ? 1.294 -2.944 17.093 1.00 96.62 269 ILE A O 1
ATOM 2099 N N . GLU A 1 270 ? 2.826 -3.543 15.551 1.00 93.69 270 GLU A N 1
ATOM 2100 C CA . GLU A 1 270 ? 3.973 -3.653 16.458 1.00 93.69 270 GLU A CA 1
ATOM 2101 C C . GLU A 1 270 ? 5.166 -2.834 15.954 1.00 93.69 270 GLU A C 1
ATOM 2103 O O . GLU A 1 270 ? 5.549 -2.930 14.787 1.00 93.69 270 GLU A O 1
ATOM 2108 N N . GLY A 1 271 ? 5.794 -2.067 16.841 1.00 89.12 271 GLY A N 1
ATOM 2109 C CA . GLY A 1 271 ? 7.036 -1.334 16.608 1.00 89.12 271 GLY A CA 1
ATOM 2110 C C . GLY A 1 271 ? 6.859 0.081 16.048 1.00 89.12 271 GLY A C 1
ATOM 2111 O O . GLY A 1 271 ? 7.852 0.718 15.692 1.00 89.12 271 GLY A O 1
ATOM 2112 N N . TRP A 1 272 ? 5.632 0.611 15.982 1.00 88.19 272 TRP A N 1
ATOM 2113 C CA . TRP A 1 272 ? 5.389 2.002 15.576 1.00 88.19 272 TRP A CA 1
ATOM 2114 C C . TRP A 1 272 ? 5.065 2.887 16.770 1.00 88.19 272 TRP A C 1
ATOM 2116 O O . TRP A 1 272 ? 4.211 2.561 17.579 1.00 88.19 272 TRP A O 1
ATOM 2126 N N . VAL A 1 273 ? 5.645 4.089 16.808 1.00 87.44 273 VAL A N 1
ATOM 2127 C CA . VAL A 1 273 ? 5.256 5.116 17.791 1.00 87.44 273 VAL A CA 1
ATOM 2128 C C . VAL A 1 273 ? 3.808 5.568 17.566 1.00 87.44 273 VAL A C 1
ATOM 2130 O O . VAL A 1 273 ? 3.059 5.775 18.520 1.00 87.44 273 VAL A O 1
ATOM 2133 N N . LYS A 1 274 ? 3.397 5.707 16.300 1.00 90.56 274 LYS A N 1
ATOM 2134 C CA . LYS A 1 274 ? 2.015 5.991 15.899 1.00 90.56 274 LYS A CA 1
ATOM 2135 C C . LYS A 1 274 ? 1.479 4.787 15.134 1.00 90.56 274 LYS A C 1
ATOM 2137 O O . LYS A 1 274 ? 1.941 4.486 14.041 1.00 90.56 274 LYS A O 1
ATOM 2142 N N . SER A 1 275 ? 0.516 4.073 15.693 1.00 94.19 275 SER A N 1
ATOM 2143 C CA . SER A 1 275 ? -0.039 2.892 15.030 1.00 94.19 275 SER A CA 1
ATOM 2144 C C . SER A 1 275 ? -1.100 3.282 14.010 1.00 94.19 275 SER A C 1
ATOM 2146 O O . SER A 1 275 ? -1.061 2.829 12.870 1.00 94.19 275 SER A O 1
ATOM 2148 N N . ILE A 1 276 ? -2.034 4.150 14.399 1.00 94.88 276 ILE A N 1
ATOM 2149 C CA . ILE A 1 276 ? -3.126 4.596 13.532 1.00 94.88 276 ILE A CA 1
ATOM 2150 C C . ILE A 1 276 ? -3.233 6.108 13.661 1.00 94.88 276 ILE A C 1
ATOM 2152 O O . ILE A 1 276 ? -3.390 6.626 14.765 1.00 94.88 276 ILE A O 1
ATOM 2156 N N . THR A 1 277 ? -3.174 6.810 12.537 1.00 92.44 277 THR A N 1
ATOM 2157 C CA . THR A 1 277 ? -3.393 8.255 12.482 1.00 92.44 277 THR A CA 1
ATOM 2158 C C . THR A 1 277 ? -4.481 8.535 11.467 1.00 92.44 277 THR A C 1
ATOM 2160 O O . THR A 1 277 ? -4.389 8.087 10.325 1.00 92.44 277 THR A O 1
ATOM 2163 N N . ALA A 1 278 ? -5.503 9.269 11.886 1.00 89.06 278 ALA A N 1
ATOM 2164 C CA . ALA A 1 278 ? -6.564 9.726 11.016 1.00 89.06 278 ALA A CA 1
ATOM 2165 C C . ALA A 1 278 ? -6.744 11.241 11.127 1.00 89.06 278 ALA A C 1
ATOM 2167 O O . ALA A 1 278 ? -6.760 11.801 12.224 1.00 89.06 278 ALA A O 1
ATOM 2168 N N . GLU A 1 279 ? -6.909 11.882 9.979 1.00 83.88 279 GLU A N 1
ATOM 2169 C CA . GLU A 1 279 ? -7.147 13.311 9.828 1.00 83.88 279 GLU A CA 1
ATOM 2170 C C . GLU A 1 279 ? -8.571 13.559 9.325 1.00 83.88 279 GLU A C 1
ATOM 2172 O O . GLU A 1 279 ? -9.213 12.690 8.726 1.00 83.88 279 GLU A O 1
ATOM 2177 N N . ALA A 1 280 ? -9.091 14.756 9.599 1.00 74.19 280 ALA A N 1
ATOM 2178 C CA . ALA A 1 280 ? -10.341 15.190 8.992 1.00 74.19 280 ALA A CA 1
ATOM 2179 C C . ALA A 1 280 ? -10.126 15.430 7.482 1.00 74.19 280 ALA A C 1
ATOM 2181 O O . ALA A 1 280 ? -9.023 15.818 7.090 1.00 74.19 280 ALA A O 1
ATOM 2182 N N . PRO A 1 281 ? -11.154 15.244 6.634 1.00 71.12 281 PRO A N 1
ATOM 2183 C CA . PRO A 1 281 ? -11.026 15.476 5.203 1.00 71.12 281 PRO A CA 1
ATOM 2184 C C . PRO A 1 281 ? -10.610 16.916 4.904 1.00 71.12 281 PRO A C 1
ATOM 2186 O O . PRO A 1 281 ? -11.128 17.855 5.514 1.00 71.12 281 PRO A O 1
ATOM 2189 N N . LYS A 1 282 ? -9.681 17.089 3.960 1.00 64.19 282 LYS A N 1
ATOM 2190 C CA . LYS A 1 282 ? -9.122 18.407 3.618 1.00 64.19 282 LYS A CA 1
ATOM 2191 C C . LYS A 1 282 ? -10.087 19.267 2.800 1.00 64.19 282 LYS A C 1
ATOM 2193 O O . LYS A 1 282 ? -10.054 20.488 2.928 1.00 64.19 282 LYS A O 1
ATOM 2198 N N . ASN A 1 283 ? -10.963 18.653 2.000 1.00 59.47 283 ASN A N 1
ATOM 2199 C CA . ASN A 1 283 ? -11.996 19.355 1.243 1.00 59.47 283 ASN A CA 1
ATOM 2200 C C . ASN A 1 283 ? -13.369 19.215 1.908 1.00 59.47 283 ASN A C 1
ATOM 2202 O O . ASN A 1 283 ? -14.000 18.164 1.881 1.00 59.47 283 ASN A O 1
ATOM 2206 N N . THR A 1 284 ? -13.837 20.314 2.494 1.00 49.53 284 THR A N 1
ATOM 2207 C CA . THR A 1 284 ? -15.136 20.440 3.176 1.00 49.53 284 THR A CA 1
ATOM 2208 C C . THR A 1 284 ? -16.185 21.170 2.328 1.00 49.53 284 THR A C 1
ATOM 2210 O O . THR A 1 284 ? -17.220 21.579 2.850 1.00 49.53 284 THR A O 1
ATOM 2213 N N . LEU A 1 285 ? -15.914 21.368 1.030 1.00 44.62 285 LEU A N 1
ATOM 2214 C CA . LEU A 1 285 ? -16.693 22.242 0.143 1.00 44.62 285 LEU A CA 1
ATOM 2215 C C . LEU A 1 285 ? -18.095 21.716 -0.215 1.00 44.62 285 LEU A C 1
ATOM 2217 O O . LEU A 1 285 ? -18.897 22.489 -0.731 1.00 44.62 285 LEU A O 1
ATOM 2221 N N . SER A 1 286 ? -18.431 20.457 0.084 1.00 46.31 286 SER A N 1
ATOM 2222 C CA . SER A 1 286 ? -19.804 19.953 -0.033 1.00 46.31 286 SER A CA 1
ATOM 2223 C C . SER A 1 286 ? -20.465 19.843 1.347 1.00 46.31 286 SER A C 1
ATOM 2225 O O . SER A 1 286 ? -20.034 19.103 2.228 1.00 46.31 286 SER A O 1
ATOM 2227 N N . ASP A 1 287 ? -21.564 20.576 1.544 1.00 44.28 287 ASP A N 1
ATOM 2228 C CA . ASP A 1 287 ? -22.341 20.627 2.796 1.00 44.28 287 ASP A CA 1
ATOM 2229 C C . ASP A 1 287 ? -23.023 19.293 3.192 1.00 44.28 287 ASP A C 1
ATOM 2231 O O . ASP A 1 287 ? -23.728 19.222 4.198 1.00 44.28 287 ASP A O 1
ATOM 2235 N N . THR A 1 288 ? -22.798 18.215 2.436 1.00 46.56 288 THR A N 1
ATOM 2236 C CA . THR A 1 288 ? -23.433 16.890 2.575 1.00 46.56 288 THR A CA 1
ATOM 2237 C C . THR A 1 288 ? -22.483 15.787 3.061 1.00 46.56 288 THR A C 1
ATOM 2239 O O . THR A 1 288 ? -22.876 14.625 3.182 1.00 46.56 288 THR A O 1
ATOM 2242 N N . SER A 1 289 ? -21.225 16.123 3.342 1.00 54.56 289 SER A N 1
ATOM 2243 C CA . SER A 1 289 ? -20.141 15.158 3.506 1.00 54.56 289 SER A CA 1
ATOM 2244 C C . SER A 1 289 ? -20.071 14.601 4.949 1.00 54.56 289 SER A C 1
ATOM 2246 O O . SER A 1 289 ? -19.585 15.281 5.857 1.00 54.56 289 SER A O 1
ATOM 2248 N N . HIS A 1 290 ? -20.543 13.369 5.188 1.00 65.50 290 HIS A N 1
ATOM 2249 C CA . HIS A 1 290 ? -20.424 12.686 6.487 1.00 65.50 290 HIS A CA 1
ATOM 2250 C C . HIS A 1 290 ? -19.223 11.731 6.509 1.00 65.50 290 HIS A C 1
ATOM 2252 O O . HIS A 1 290 ? -19.222 10.716 5.813 1.00 65.50 290 HIS A O 1
ATOM 2258 N N . LEU A 1 291 ? -18.218 12.001 7.348 1.00 75.56 291 LEU A N 1
ATOM 2259 C CA . LEU A 1 291 ? -17.148 11.032 7.615 1.00 75.56 291 LEU A CA 1
ATOM 2260 C C . LEU A 1 291 ? -17.655 9.977 8.606 1.00 75.56 291 LEU A C 1
ATOM 2262 O O . LEU A 1 291 ? -18.088 10.326 9.701 1.00 75.56 291 LEU A O 1
ATOM 2266 N N . SER A 1 292 ? -17.556 8.693 8.265 1.00 86.81 292 SER A N 1
ATOM 2267 C CA . SER A 1 292 ? -17.750 7.600 9.228 1.00 86.81 292 SER A CA 1
ATOM 2268 C C . SER A 1 292 ? -16.434 6.866 9.433 1.00 86.81 292 SER A C 1
ATOM 2270 O O . SER A 1 292 ? -16.027 6.097 8.572 1.00 86.81 292 SER A O 1
ATOM 2272 N N . LEU A 1 293 ? -15.766 7.100 10.560 1.00 90.25 293 LEU A N 1
ATOM 2273 C CA . LEU A 1 293 ? -14.510 6.455 10.922 1.00 90.25 293 LEU A CA 1
ATOM 2274 C C . LEU A 1 293 ? -14.717 5.551 12.137 1.00 90.25 293 LEU A C 1
ATOM 2276 O O . LEU A 1 293 ? -15.020 6.021 13.233 1.00 90.25 293 LEU A O 1
ATOM 2280 N N . LEU A 1 294 ? -14.516 4.252 11.944 1.00 93.38 294 LEU A N 1
ATOM 2281 C CA . LEU A 1 294 ? -14.570 3.255 13.006 1.00 93.38 294 LEU A CA 1
ATOM 2282 C C . LEU A 1 294 ? -13.190 2.611 13.172 1.00 93.38 294 LEU A C 1
ATOM 2284 O O . LEU A 1 294 ? -12.668 2.018 12.231 1.00 93.38 294 LEU A O 1
ATOM 2288 N N . VAL A 1 295 ? -12.610 2.704 14.365 1.00 96.12 295 VAL A N 1
ATOM 2289 C CA . VAL A 1 295 ? -11.320 2.096 14.717 1.00 96.12 295 VAL A CA 1
ATOM 2290 C C . VAL A 1 295 ? -11.535 1.153 15.889 1.00 96.12 295 VAL A C 1
ATOM 2292 O O . VAL A 1 295 ? -11.685 1.597 17.025 1.00 96.12 295 VAL A O 1
ATOM 2295 N N . THR A 1 296 ? -11.596 -0.150 15.623 1.00 97.38 296 THR A N 1
ATOM 2296 C CA . THR A 1 296 ? -12.085 -1.109 16.620 1.00 97.38 296 THR A CA 1
ATOM 2297 C C . THR A 1 296 ? -11.343 -2.432 16.651 1.00 97.38 296 THR A C 1
ATOM 2299 O O . THR A 1 296 ? -10.970 -2.959 15.609 1.00 97.38 296 THR A O 1
ATOM 2302 N N . GLY A 1 297 ? -11.149 -3.011 17.835 1.00 97.50 297 GLY A N 1
ATOM 2303 C CA . GLY A 1 297 ? -10.577 -4.355 17.954 1.00 97.50 297 GLY A CA 1
ATOM 2304 C C . GLY A 1 297 ? -9.147 -4.481 17.421 1.00 97.50 297 GLY A C 1
ATOM 2305 O O . GLY A 1 297 ? -8.765 -5.567 16.999 1.00 97.50 297 GLY A O 1
ATOM 2306 N N . ASN A 1 298 ? -8.379 -3.389 17.360 1.00 98.19 298 ASN A N 1
ATOM 2307 C CA . ASN A 1 298 ? -6.974 -3.432 16.953 1.00 98.19 298 ASN A CA 1
ATOM 2308 C C . ASN A 1 298 ? -6.084 -3.684 18.174 1.00 98.19 298 ASN A C 1
ATOM 2310 O O . ASN A 1 298 ? -6.375 -3.185 19.261 1.00 98.19 298 ASN A O 1
ATOM 2314 N N . THR A 1 299 ? -4.979 -4.395 17.976 1.00 98.06 299 THR A N 1
ATOM 2315 C CA . THR A 1 299 ? -3.932 -4.589 18.984 1.00 98.06 299 THR A CA 1
ATOM 2316 C C . THR A 1 299 ? -2.717 -3.773 18.568 1.00 98.06 299 THR A C 1
ATOM 2318 O O . THR A 1 299 ? -2.163 -4.015 17.497 1.00 98.06 299 THR A O 1
ATOM 2321 N N . THR A 1 300 ? -2.318 -2.786 19.373 1.00 95.94 300 THR A N 1
ATOM 2322 C CA . THR A 1 300 ? -1.262 -1.833 19.003 1.00 95.94 300 THR A CA 1
ATOM 2323 C C . THR A 1 300 ? -0.305 -1.555 20.157 1.00 95.94 300 THR A C 1
ATOM 2325 O O . THR A 1 300 ? -0.744 -1.440 21.295 1.00 95.94 300 THR A O 1
ATOM 2328 N N . ASP A 1 301 ? 0.989 -1.388 19.890 1.00 92.56 301 ASP A N 1
ATOM 2329 C CA . ASP A 1 301 ? 1.964 -0.886 20.880 1.00 92.56 301 ASP A CA 1
ATOM 2330 C C . ASP A 1 301 ? 2.255 0.624 20.758 1.00 92.56 301 ASP A C 1
ATOM 2332 O O . ASP A 1 301 ? 2.943 1.205 21.600 1.00 92.56 301 ASP A O 1
ATOM 2336 N N . GLY A 1 302 ? 1.689 1.268 19.735 1.00 91.38 302 GLY A N 1
ATOM 2337 C CA . GLY A 1 302 ? 1.765 2.703 19.487 1.00 91.38 302 GLY A CA 1
ATOM 2338 C C . GLY A 1 302 ? 0.445 3.443 19.670 1.00 91.38 302 GLY A C 1
ATOM 2339 O O . GLY A 1 302 ? -0.614 2.870 19.946 1.00 91.38 302 GLY A O 1
ATOM 2340 N N . ALA A 1 303 ? 0.513 4.762 19.487 1.00 92.56 303 ALA A N 1
ATOM 2341 C CA . ALA A 1 303 ? -0.619 5.660 19.665 1.00 92.56 303 ALA A CA 1
ATOM 2342 C C . ALA A 1 303 ? -1.651 5.547 18.530 1.00 92.56 303 ALA A C 1
ATOM 2344 O O . ALA A 1 303 ? -1.299 5.457 17.351 1.00 92.56 303 ALA A O 1
ATOM 2345 N N . ILE A 1 304 ? -2.931 5.649 18.894 1.00 94.12 304 ILE A N 1
ATOM 2346 C CA . ILE A 1 304 ? -4.049 5.855 17.968 1.00 94.12 304 ILE A CA 1
ATOM 2347 C C . ILE A 1 304 ? -4.469 7.324 18.071 1.00 94.12 304 ILE A C 1
ATOM 2349 O O . ILE A 1 304 ? -4.896 7.776 19.131 1.00 94.12 304 ILE A O 1
ATOM 2353 N N . THR A 1 305 ? -4.334 8.074 16.979 1.00 92.69 305 THR A N 1
ATOM 2354 C CA . THR A 1 305 ? -4.683 9.499 16.894 1.00 92.69 305 THR A CA 1
ATOM 2355 C C . THR A 1 305 ? -5.814 9.685 15.896 1.00 92.69 305 THR A C 1
ATOM 2357 O O . THR A 1 305 ? -5.668 9.327 14.731 1.00 92.69 305 THR A O 1
ATOM 2360 N N . LEU A 1 306 ? -6.936 10.245 16.346 1.00 90.44 306 LEU A N 1
ATOM 2361 C CA . LEU A 1 306 ? -8.135 10.455 15.534 1.00 90.44 306 LEU A CA 1
ATOM 2362 C C . LEU A 1 306 ? -8.487 11.945 15.458 1.00 90.44 306 LEU A C 1
ATOM 2364 O O . LEU A 1 306 ? -8.085 12.702 16.348 1.00 90.44 306 LEU A O 1
ATOM 2368 N N . PRO A 1 307 ? -9.257 12.372 14.440 1.00 86.31 307 PRO A N 1
ATOM 2369 C CA . PRO A 1 307 ? -9.703 13.749 14.365 1.00 86.31 307 PRO A CA 1
ATOM 2370 C C . PRO A 1 307 ? -10.612 14.082 15.557 1.00 86.31 307 PRO A C 1
ATOM 2372 O O . PRO A 1 307 ? -11.279 13.192 16.099 1.00 86.31 307 PRO A O 1
ATOM 2375 N N . PRO A 1 308 ? -10.673 15.360 15.968 1.00 80.94 308 PRO A N 1
ATOM 2376 C CA . PRO A 1 308 ? -11.600 15.777 17.007 1.00 80.94 308 PRO A CA 1
ATOM 2377 C C . PRO A 1 308 ? -13.053 15.513 16.574 1.00 80.94 308 PRO A C 1
ATOM 2379 O O . PRO A 1 308 ? -13.353 15.528 15.374 1.00 80.94 308 PRO A O 1
ATOM 2382 N N . PRO A 1 309 ? -13.976 15.306 17.530 1.00 75.00 309 PRO A N 1
ATOM 2383 C CA . PRO A 1 309 ? -15.392 15.170 17.224 1.00 75.00 309 PRO A CA 1
ATOM 2384 C C . PRO A 1 309 ? -15.898 16.360 16.406 1.00 75.00 309 PRO A C 1
ATOM 2386 O O . PRO A 1 309 ? -15.612 17.516 16.718 1.00 75.00 309 PRO A O 1
ATOM 2389 N N . SER A 1 310 ? -16.683 16.073 15.374 1.00 74.19 310 SER A N 1
ATOM 2390 C CA . SER A 1 310 ? -17.340 17.074 14.540 1.00 74.19 310 SER A CA 1
ATOM 2391 C C . SER A 1 310 ? -18.797 16.664 14.343 1.00 74.19 310 SER A C 1
ATOM 2393 O O . SER A 1 310 ? -19.058 15.474 14.171 1.00 74.19 310 SER A O 1
ATOM 2395 N N . PRO A 1 311 ? -19.758 17.605 14.290 1.00 68.62 311 PRO A N 1
ATOM 2396 C CA . PRO A 1 311 ? -21.154 17.293 13.967 1.00 68.62 311 PRO A CA 1
ATOM 2397 C C . PRO A 1 311 ? -21.324 16.558 12.628 1.00 68.62 311 PRO A C 1
ATOM 2399 O O . PRO A 1 311 ? -22.332 15.896 12.401 1.00 68.62 311 PRO A O 1
ATOM 2402 N N . ARG A 1 312 ? -20.333 16.678 11.735 1.00 69.75 312 ARG A N 1
ATOM 2403 C CA . ARG A 1 312 ? -20.307 16.059 10.404 1.00 69.75 312 ARG A CA 1
ATOM 2404 C C . ARG A 1 312 ? -19.486 14.762 10.356 1.00 69.75 312 ARG A C 1
ATOM 2406 O O . ARG A 1 312 ? -19.295 14.205 9.280 1.00 69.75 312 ARG A O 1
ATOM 2413 N N . ALA A 1 313 ? -19.004 14.260 11.494 1.00 75.56 313 ALA A N 1
ATOM 2414 C CA . ALA A 1 313 ? -18.197 13.047 11.558 1.00 75.56 313 ALA A CA 1
ATOM 2415 C C . ALA A 1 313 ? -18.682 12.095 12.660 1.00 75.56 313 ALA A C 1
ATOM 2417 O O . ALA A 1 313 ? -18.744 12.449 13.834 1.00 75.56 313 ALA A O 1
ATOM 2418 N N . THR A 1 314 ? -18.970 10.851 12.286 1.00 83.94 314 THR A N 1
ATOM 2419 C CA . THR A 1 314 ? -19.102 9.748 13.239 1.00 83.94 314 THR A CA 1
ATOM 2420 C C . THR A 1 314 ? -17.729 9.121 13.408 1.00 83.94 314 THR A C 1
ATOM 2422 O O . THR A 1 314 ? -17.271 8.390 12.536 1.00 83.94 314 THR A O 1
ATOM 2425 N N . ILE A 1 315 ? -17.061 9.428 14.517 1.00 87.19 315 ILE A N 1
ATOM 2426 C CA . ILE A 1 315 ? -15.747 8.875 14.851 1.00 87.19 315 ILE A CA 1
ATOM 2427 C C . ILE A 1 315 ? -15.918 7.997 16.084 1.00 87.19 315 ILE A C 1
ATOM 2429 O O . ILE A 1 315 ? -16.377 8.469 17.124 1.00 87.19 315 ILE A O 1
ATOM 2433 N N . LYS A 1 316 ? -15.549 6.721 15.976 1.00 89.50 316 LYS A N 1
ATOM 2434 C CA . LYS A 1 316 ? -15.575 5.782 17.098 1.00 89.50 316 LYS A CA 1
ATOM 2435 C C . LYS A 1 316 ? -14.244 5.055 17.208 1.00 89.50 316 LYS A C 1
ATOM 2437 O O . LYS A 1 316 ? -13.785 4.469 16.230 1.00 89.50 316 LYS A O 1
ATOM 2442 N N . ALA A 1 317 ? -13.681 5.051 18.412 1.00 91.06 317 ALA A N 1
ATOM 2443 C CA . ALA A 1 317 ? -12.600 4.159 18.803 1.00 91.06 317 ALA A CA 1
ATOM 2444 C C . ALA A 1 317 ? -13.051 3.309 19.988 1.00 91.06 317 ALA A C 1
ATOM 2446 O O . ALA A 1 317 ? -13.343 3.855 21.049 1.00 91.06 317 ALA A O 1
ATOM 2447 N N . ASP A 1 318 ? -13.130 1.994 19.823 1.00 91.25 318 ASP A N 1
ATOM 2448 C CA . ASP A 1 318 ? -13.553 1.084 20.889 1.00 91.25 318 ASP A CA 1
ATOM 2449 C C . ASP A 1 318 ? -12.847 -0.270 20.806 1.00 91.25 318 ASP A C 1
ATOM 2451 O O . ASP A 1 318 ? -12.300 -0.641 19.777 1.00 91.25 318 ASP A O 1
ATOM 2455 N N . ALA A 1 319 ? -12.815 -1.006 21.919 1.00 93.75 319 ALA A N 1
ATOM 2456 C CA . ALA A 1 319 ? -12.252 -2.358 21.989 1.00 93.75 319 ALA A CA 1
ATOM 2457 C C . ALA A 1 319 ? -10.804 -2.516 21.458 1.00 93.75 319 ALA A C 1
ATOM 2459 O O . ALA A 1 319 ? -10.392 -3.629 21.146 1.00 93.75 319 ALA A O 1
ATOM 2460 N N . ASN A 1 320 ? -10.028 -1.431 21.349 1.00 95.25 320 ASN A N 1
ATOM 2461 C CA . ASN A 1 320 ? -8.616 -1.497 20.974 1.00 95.25 320 ASN A CA 1
ATOM 2462 C C . ASN A 1 320 ? -7.775 -1.884 22.197 1.00 95.25 320 ASN A C 1
ATOM 2464 O O . ASN A 1 320 ? -8.004 -1.385 23.301 1.00 95.25 320 ASN A O 1
ATOM 2468 N N . ILE A 1 321 ? -6.803 -2.765 21.990 1.00 95.88 321 ILE A N 1
ATOM 2469 C CA . ILE A 1 321 ? -5.881 -3.252 23.012 1.00 95.88 321 ILE A CA 1
ATOM 2470 C C . ILE A 1 321 ? -4.550 -2.534 22.820 1.00 95.88 321 ILE A C 1
ATOM 2472 O O . ILE A 1 321 ? -3.905 -2.684 21.784 1.00 95.88 321 ILE A O 1
ATOM 2476 N N . THR A 1 322 ? -4.126 -1.776 23.830 1.00 93.12 322 THR A N 1
ATOM 2477 C CA . THR A 1 322 ? -2.787 -1.182 23.860 1.00 93.12 322 THR A CA 1
ATOM 2478 C C . THR A 1 322 ? -1.830 -2.136 24.560 1.00 93.12 322 THR A C 1
ATOM 2480 O O . THR A 1 322 ? -2.003 -2.449 25.740 1.00 93.12 322 THR A O 1
ATOM 2483 N N . LEU A 1 323 ? -0.831 -2.614 23.829 1.00 89.19 323 LEU A N 1
ATOM 2484 C CA . LEU A 1 323 ? 0.282 -3.371 24.379 1.00 89.19 323 LEU A CA 1
ATOM 2485 C C . LEU A 1 323 ? 1.256 -2.420 25.094 1.00 89.19 323 LEU A C 1
ATOM 2487 O O . LEU A 1 323 ? 1.308 -1.231 24.770 1.00 89.19 323 LEU A O 1
ATOM 2491 N N . PRO A 1 324 ? 2.048 -2.914 26.061 1.00 83.81 324 PRO A N 1
ATOM 2492 C CA . PRO A 1 324 ? 3.187 -2.162 26.567 1.00 83.81 324 PRO A CA 1
ATOM 2493 C C . PRO A 1 324 ? 4.075 -1.727 25.395 1.00 83.81 324 PRO A C 1
ATOM 2495 O O . PRO A 1 324 ? 4.232 -2.510 24.455 1.00 83.81 324 PRO A O 1
ATOM 2498 N N . PRO A 1 325 ? 4.671 -0.523 25.439 1.00 70.44 325 PRO A N 1
ATOM 2499 C CA . PRO A 1 325 ? 5.568 -0.094 24.381 1.00 70.44 325 PRO A CA 1
ATOM 2500 C C . PRO A 1 325 ? 6.685 -1.124 24.239 1.00 70.44 325 PRO A C 1
ATOM 2502 O O . PRO A 1 325 ? 7.412 -1.403 25.200 1.00 70.44 325 PRO A O 1
ATOM 2505 N N . SER A 1 326 ? 6.806 -1.702 23.045 1.00 63.03 326 SER A N 1
ATOM 2506 C CA . SER A 1 326 ? 7.941 -2.551 22.715 1.00 63.03 326 SER A CA 1
ATOM 2507 C C . SER A 1 326 ? 9.213 -1.726 22.923 1.00 63.03 326 SER A C 1
ATOM 2509 O O . SER A 1 326 ? 9.255 -0.566 22.493 1.00 63.03 326 SER A O 1
ATOM 2511 N N . PRO A 1 327 ? 10.247 -2.256 23.604 1.00 57.97 327 PRO A N 1
ATOM 2512 C CA . PRO A 1 327 ? 11.508 -1.541 23.700 1.00 57.97 327 PRO A CA 1
ATOM 2513 C C . PRO A 1 327 ? 11.966 -1.192 22.278 1.00 57.97 327 PRO A C 1
ATOM 2515 O O . PRO A 1 327 ? 11.856 -2.045 21.389 1.00 57.97 327 PRO A O 1
ATOM 2518 N N . PRO A 1 328 ? 12.427 0.049 22.033 1.00 54.22 328 PRO A N 1
ATOM 2519 C CA . PRO A 1 328 ? 12.887 0.431 20.710 1.00 54.22 328 PRO A CA 1
ATOM 2520 C C . PRO A 1 328 ? 13.926 -0.592 20.242 1.00 54.22 328 PRO A C 1
ATOM 2522 O O . PRO A 1 328 ? 14.714 -1.053 21.077 1.00 54.22 328 PRO A O 1
ATOM 2525 N N . PRO A 1 329 ? 13.935 -0.955 18.946 1.00 53.69 329 PRO A N 1
ATOM 2526 C CA . PRO A 1 329 ? 14.931 -1.850 18.381 1.00 53.69 329 PRO A CA 1
ATOM 2527 C C . PRO A 1 329 ? 16.320 -1.468 18.889 1.00 53.69 329 PRO A C 1
ATOM 2529 O O . PRO A 1 329 ? 16.843 -0.403 18.561 1.00 53.69 329 PRO A O 1
ATOM 2532 N N . THR A 1 330 ? 16.907 -2.289 19.758 1.00 44.22 330 THR A N 1
ATOM 2533 C CA . THR A 1 330 ? 18.239 -2.007 20.281 1.00 44.22 330 THR A CA 1
ATOM 2534 C C . THR A 1 330 ? 19.210 -2.131 19.119 1.00 44.22 330 THR A C 1
ATOM 2536 O O . THR A 1 330 ? 19.419 -3.239 18.619 1.00 44.22 330 THR A O 1
ATOM 2539 N N . HIS A 1 331 ? 19.803 -1.011 18.697 1.00 40.69 331 HIS A N 1
ATOM 2540 C CA . HIS A 1 331 ? 20.953 -0.989 17.795 1.00 40.69 331 HIS A CA 1
ATOM 2541 C C . HIS A 1 331 ? 22.120 -1.711 18.476 1.00 40.69 331 HIS A C 1
ATOM 2543 O O . HIS A 1 331 ? 22.966 -1.113 19.138 1.00 40.69 331 HIS A O 1
ATOM 2549 N N . THR A 1 332 ? 22.128 -3.032 18.373 1.00 35.03 332 THR A N 1
ATOM 2550 C CA . THR A 1 332 ? 23.220 -3.878 18.833 1.00 35.03 332 THR A CA 1
ATOM 2551 C C . THR A 1 332 ? 24.038 -4.253 17.609 1.00 35.03 332 THR A C 1
ATOM 2553 O O . THR A 1 332 ? 23.721 -5.215 16.930 1.00 35.03 332 THR A O 1
ATOM 2556 N N . ARG A 1 333 ? 25.043 -3.394 17.376 1.00 34.44 333 ARG A N 1
ATOM 2557 C CA . ARG A 1 333 ? 26.261 -3.516 16.550 1.00 34.44 333 ARG A CA 1
ATOM 2558 C C . ARG A 1 333 ? 26.138 -4.073 15.135 1.00 34.44 333 ARG A C 1
ATOM 2560 O O . ARG A 1 333 ? 26.004 -5.302 14.986 1.00 34.44 333 ARG A O 1
#

pLDDT: mean 76.44, std 19.57, range [30.91, 98.88]